Protein AF-A0A7K6H3Y5-F1 (afdb_monomer_lite)

Foldseek 3Di:
DLAAAPCLQVVHDDPVRCVVDPDDNHHNHYQPPFACDLVNLLVVVQCCQPPPQVVVVHDDDDDDLPVVSVCVNFFAQDDDLVPADFPDDDDPDPQLVVQLPDQLVVLLVVLCVQAVPVSVVDDSVPSSVSSVQVVSCNGHVDGPVVVQVVQQPEDCHHPNGHHTPDPPDDDDDDDDDLVVVLVVLLVSLVVSVVVCSVVSLLVCCVPPVVVCVVVVNDDCPTGPSVRQQNVLCVVLNVCVPVDDPVVSVVSVVSSSVSSSVVSSVSVVVSVVCCVPPVVVD

pLDDT: mean 86.34, std 10.49, range [45.03, 96.56]

Radius of gyration: 21.35 Å; chains: 1; bounding box: 54×44×50 Å

Structure (mmCIF, N/CA/C/O backbone):
data_AF-A0A7K6H3Y5-F1
#
_entry.id   AF-A0A7K6H3Y5-F1
#
loop_
_atom_site.group_PDB
_atom_site.id
_atom_site.type_symbol
_atom_site.label_atom_id
_atom_site.label_alt_id
_atom_site.label_comp_id
_atom_site.label_asym_id
_atom_site.label_entity_id
_atom_site.label_seq_id
_atom_site.pdbx_PDB_ins_code
_atom_site.Cartn_x
_atom_site.Cartn_y
_atom_site.Cartn_z
_atom_site.occupancy
_atom_site.B_iso_or_equiv
_atom_site.auth_seq_id
_atom_site.auth_comp_id
_atom_site.auth_asym_id
_atom_site.auth_atom_id
_atom_site.pdbx_PDB_model_num
ATOM 1 N N . GLN A 1 1 ? -1.795 -1.839 -7.864 1.00 89.25 1 GLN A N 1
ATOM 2 C CA . GLN A 1 1 ? -2.807 -2.382 -8.794 1.00 89.25 1 GLN A CA 1
ATOM 3 C C . GLN A 1 1 ? -4.061 -1.513 -8.920 1.00 89.25 1 GLN A C 1
ATOM 5 O O . GLN A 1 1 ? -4.702 -1.575 -9.959 1.00 89.25 1 GLN A O 1
ATOM 10 N N . VAL A 1 2 ? -4.404 -0.677 -7.927 1.00 90.69 2 VAL A N 1
ATOM 11 C CA . VAL A 1 2 ? -5.575 0.222 -8.022 1.00 90.69 2 VAL A CA 1
ATOM 12 C C . VAL A 1 2 ? -5.449 1.297 -9.112 1.00 90.69 2 VAL A C 1
ATOM 14 O O . VAL A 1 2 ? -6.459 1.692 -9.679 1.00 90.69 2 VAL A O 1
ATOM 17 N N . TYR A 1 3 ? -4.231 1.749 -9.428 1.00 89.06 3 TYR A N 1
ATOM 18 C CA . TYR A 1 3 ? -3.975 2.781 -10.439 1.00 89.06 3 TYR A CA 1
ATOM 19 C C . TYR A 1 3 ? -4.125 2.258 -11.872 1.00 89.06 3 TYR A C 1
ATOM 21 O O . TYR A 1 3 ? -3.768 1.113 -12.147 1.00 89.06 3 TYR A O 1
ATOM 29 N N . LYS A 1 4 ? -4.638 3.094 -12.781 1.00 88.44 4 LYS A N 1
ATOM 30 C CA . LYS A 1 4 ? -4.736 2.831 -14.226 1.00 88.44 4 LYS A CA 1
ATOM 31 C C . LYS A 1 4 ? -3.351 2.837 -14.881 1.00 88.44 4 LYS A C 1
ATOM 33 O O . LYS A 1 4 ? -2.501 3.641 -14.513 1.00 88.44 4 LYS A O 1
ATOM 38 N N . GLY A 1 5 ? -3.144 1.960 -15.866 1.00 85.00 5 GLY A N 1
ATOM 39 C CA . GLY A 1 5 ? -1.824 1.730 -16.469 1.00 85.00 5 GLY A CA 1
ATOM 40 C C . GLY A 1 5 ? -0.808 1.178 -15.463 1.00 85.00 5 GLY A C 1
ATOM 41 O O . GLY A 1 5 ? -1.180 0.838 -14.336 1.00 85.00 5 GLY A O 1
ATOM 42 N N . LEU A 1 6 ? 0.469 1.111 -15.851 1.00 84.44 6 LEU A N 1
ATOM 43 C CA . LEU A 1 6 ? 1.527 0.513 -15.023 1.00 84.44 6 LEU A CA 1
ATOM 44 C C . LEU A 1 6 ? 1.227 -0.960 -14.685 1.00 84.44 6 LEU A C 1
ATOM 46 O O . LEU A 1 6 ? 1.324 -1.401 -13.535 1.00 84.44 6 LEU A O 1
ATOM 50 N N . ASP A 1 7 ? 0.763 -1.701 -15.683 1.00 90.50 7 ASP A N 1
ATOM 51 C CA . ASP A 1 7 ? 0.304 -3.076 -15.572 1.00 90.50 7 ASP A CA 1
ATOM 52 C C . ASP A 1 7 ? 1.475 -4.032 -15.314 1.00 90.50 7 ASP A C 1
ATOM 54 O O . ASP A 1 7 ? 1.357 -4.888 -14.432 1.00 90.50 7 ASP A O 1
ATOM 58 N N . ILE A 1 8 ? 2.618 -3.837 -15.989 1.00 90.81 8 ILE A N 1
ATOM 59 C CA . ILE A 1 8 ? 3.805 -4.689 -15.816 1.00 90.81 8 ILE A CA 1
ATOM 60 C C . ILE A 1 8 ? 4.419 -4.414 -14.446 1.00 90.81 8 ILE A C 1
ATOM 62 O O . ILE A 1 8 ? 4.536 -5.327 -13.628 1.00 90.81 8 ILE A O 1
ATOM 66 N N . ILE A 1 9 ? 4.737 -3.154 -14.132 1.00 89.06 9 ILE A N 1
ATOM 67 C CA . ILE A 1 9 ? 5.422 -2.809 -12.882 1.00 89.06 9 ILE A CA 1
ATOM 68 C C . ILE A 1 9 ? 4.593 -3.115 -11.635 1.00 89.06 9 ILE A C 1
ATOM 70 O O . ILE A 1 9 ? 5.137 -3.511 -10.604 1.00 89.06 9 ILE A O 1
ATOM 74 N N . THR A 1 10 ? 3.263 -2.994 -11.715 1.00 88.00 10 THR A N 1
ATOM 75 C CA . THR A 1 10 ? 2.385 -3.365 -10.596 1.00 88.00 10 THR A CA 1
ATOM 76 C C . THR A 1 10 ? 1.941 -4.829 -10.622 1.00 88.00 10 THR A C 1
ATOM 78 O O . THR A 1 10 ? 1.139 -5.228 -9.767 1.00 88.00 10 THR A O 1
ATOM 81 N N . ASN A 1 11 ? 2.499 -5.623 -11.546 1.00 90.88 11 ASN A N 1
ATOM 82 C CA . ASN A 1 11 ? 2.266 -7.054 -11.720 1.00 90.88 11 ASN A CA 1
ATOM 83 C C . ASN A 1 11 ? 0.765 -7.375 -11.706 1.00 90.88 11 ASN A C 1
ATOM 85 O O . ASN A 1 11 ? 0.288 -8.157 -10.873 1.00 90.88 11 ASN A O 1
ATOM 89 N N . LYS A 1 12 ? 0.002 -6.668 -12.546 1.00 91.81 12 LYS A N 1
ATOM 90 C CA . LYS A 1 12 ? -1.440 -6.884 -12.665 1.00 91.81 12 LYS A CA 1
ATOM 91 C C . LYS A 1 12 ? -1.715 -8.192 -13.386 1.00 91.81 12 LYS A C 1
ATOM 93 O O . LYS A 1 12 ? -0.979 -8.589 -14.282 1.00 91.81 12 LYS A O 1
ATOM 98 N N . VAL A 1 13 ? -2.822 -8.817 -12.998 1.00 91.44 13 VAL A N 1
ATOM 99 C CA . VAL A 1 13 ? -3.397 -9.958 -13.713 1.00 91.44 13 VAL A CA 1
ATOM 100 C C . VAL A 1 13 ? -3.626 -9.569 -15.172 1.00 91.44 13 VAL A C 1
ATOM 102 O O . VAL A 1 13 ? -4.129 -8.474 -15.453 1.00 91.44 13 VAL A O 1
ATOM 105 N N . SER A 1 14 ? -3.263 -10.456 -16.093 1.00 89.62 14 SER A N 1
ATOM 106 C CA . SER A 1 14 ? -3.379 -10.199 -17.527 1.00 89.62 14 SER A CA 1
ATOM 107 C C . SER A 1 14 ? -4.844 -10.026 -17.959 1.00 89.62 14 SER A C 1
ATOM 109 O O . SER A 1 14 ? -5.755 -10.562 -17.321 1.00 89.62 14 SER A O 1
ATOM 111 N N . PRO A 1 15 ? -5.125 -9.339 -19.081 1.00 88.88 15 PRO A N 1
ATOM 112 C CA . PRO A 1 15 ? -6.489 -9.232 -19.598 1.00 88.88 15 PRO A CA 1
ATOM 113 C C . PRO A 1 15 ? -7.144 -10.585 -19.904 1.00 88.88 15 PRO A C 1
ATOM 115 O O . PRO A 1 15 ? -8.366 -10.680 -19.893 1.00 88.88 15 PRO A O 1
ATOM 118 N N . GLN A 1 16 ? -6.352 -11.620 -20.199 1.00 91.00 16 GLN A N 1
ATOM 119 C CA . GLN A 1 16 ? -6.847 -12.974 -20.453 1.00 91.00 16 GLN A CA 1
ATOM 120 C C . GLN A 1 16 ? -7.310 -13.637 -19.152 1.00 91.00 16 GLN A C 1
ATOM 122 O O . GLN A 1 16 ? -8.433 -14.127 -19.079 1.00 91.00 16 GLN A O 1
ATOM 127 N N . GLU A 1 17 ? -6.499 -13.571 -18.097 1.00 89.88 17 GLU A N 1
ATOM 128 C CA . GLU A 1 17 ? -6.853 -14.097 -16.774 1.00 89.88 17 GLU A CA 1
ATOM 129 C C . GLU A 1 17 ? -8.012 -13.314 -16.135 1.00 89.88 17 GLU A C 1
ATOM 131 O O . GLU A 1 17 ? -8.894 -13.910 -15.520 1.00 89.88 17 GLU A O 1
ATOM 136 N N . GLN A 1 18 ? -8.088 -11.992 -16.344 1.00 89.94 18 GLN A N 1
ATOM 137 C CA . GLN A 1 18 ? -9.219 -11.175 -15.878 1.00 89.94 18 GLN A CA 1
ATOM 138 C C . GLN A 1 18 ? -10.556 -11.558 -16.533 1.00 89.94 18 GLN A C 1
ATOM 140 O O . GLN A 1 18 ? -11.607 -11.218 -15.996 1.00 89.94 18 GLN A O 1
ATOM 145 N N . ARG A 1 19 ? -10.552 -12.262 -17.675 1.00 91.62 19 ARG A N 1
ATOM 146 C CA . ARG A 1 19 ? -11.783 -12.792 -18.289 1.00 91.62 19 ARG A CA 1
ATOM 147 C C . ARG A 1 19 ? -12.263 -14.084 -17.630 1.00 91.62 19 ARG A C 1
ATOM 149 O O . ARG A 1 19 ? -13.436 -14.410 -17.773 1.00 91.62 19 ARG A O 1
ATOM 156 N N . LEU A 1 20 ? -11.394 -14.802 -16.913 1.00 93.31 20 LEU A N 1
ATOM 157 C CA . LEU A 1 20 ? -11.750 -16.059 -16.245 1.00 93.31 20 LEU A CA 1
ATOM 158 C C . LEU A 1 20 ? -12.654 -15.825 -15.029 1.00 93.31 20 LEU A C 1
ATOM 160 O O . LEU A 1 20 ? -13.495 -16.663 -14.711 1.00 93.31 20 LEU A O 1
ATOM 164 N N . CYS A 1 21 ? -12.506 -14.685 -14.352 1.00 91.25 21 CYS A N 1
ATOM 165 C CA . CYS A 1 21 ? -13.385 -14.289 -13.259 1.00 91.25 21 CYS A CA 1
ATOM 166 C C . CYS A 1 21 ? -13.470 -12.765 -13.122 1.00 91.25 21 CYS A C 1
ATOM 168 O O . CYS A 1 21 ? -12.535 -12.030 -13.442 1.00 91.25 21 CYS A O 1
ATOM 170 N N . ARG A 1 22 ? -14.606 -12.267 -12.621 1.00 92.50 22 ARG A N 1
ATOM 171 C CA . ARG A 1 22 ? -14.816 -10.827 -12.442 1.00 92.50 22 ARG A CA 1
ATOM 172 C C . ARG A 1 22 ? -13.883 -10.289 -11.357 1.00 92.50 22 ARG A C 1
ATOM 174 O O . ARG A 1 22 ? -14.013 -10.646 -10.190 1.00 92.50 22 ARG A O 1
ATOM 181 N N . HIS A 1 23 ? -12.999 -9.377 -11.748 1.00 94.44 23 HIS A N 1
ATOM 182 C CA . HIS A 1 23 ? -12.144 -8.640 -10.826 1.00 94.44 23 HIS A CA 1
ATOM 183 C C . HIS A 1 23 ? -12.793 -7.304 -10.451 1.00 94.44 23 HIS A C 1
ATOM 185 O O . HIS A 1 23 ? -13.353 -6.601 -11.292 1.00 94.44 23 HIS A O 1
ATOM 191 N N . HIS A 1 24 ? -12.696 -6.949 -9.175 1.00 93.94 24 HIS A N 1
ATOM 192 C CA . HIS A 1 24 ? -13.092 -5.647 -8.647 1.00 93.94 24 HIS A CA 1
ATOM 193 C C . HIS A 1 24 ? -11.836 -4.899 -8.178 1.00 93.94 24 HIS A C 1
ATOM 195 O O . HIS A 1 24 ? -10.800 -5.511 -7.930 1.00 93.94 24 HIS A O 1
ATOM 201 N N . MET A 1 25 ? -11.921 -3.576 -8.024 1.00 93.56 25 MET A N 1
ATOM 202 C CA . MET A 1 25 ? -10.852 -2.758 -7.425 1.00 93.56 25 MET A CA 1
ATOM 203 C C . MET A 1 25 ? -9.475 -2.842 -8.129 1.00 93.56 25 MET A C 1
ATOM 205 O O . MET A 1 25 ? -8.435 -2.623 -7.503 1.00 93.56 25 MET A O 1
ATOM 209 N N . ILE A 1 26 ? -9.454 -3.091 -9.441 1.00 92.62 26 ILE A N 1
ATOM 210 C CA . ILE A 1 26 ? -8.250 -3.048 -10.286 1.00 92.62 26 ILE A CA 1
ATOM 211 C C . ILE A 1 26 ? -8.348 -1.889 -11.287 1.00 92.62 26 ILE A C 1
ATOM 213 O O . ILE A 1 26 ? -9.423 -1.632 -11.821 1.00 92.62 26 ILE A O 1
ATOM 217 N N . SER A 1 27 ? -7.246 -1.169 -11.526 1.00 91.44 27 SER A N 1
ATOM 218 C CA . SER A 1 27 ? -7.151 -0.123 -12.563 1.00 91.44 27 SER A CA 1
ATOM 219 C C . SER A 1 27 ? -8.286 0.921 -12.558 1.00 91.44 27 SER A C 1
ATOM 221 O O . SER A 1 27 ? -8.799 1.292 -13.612 1.00 91.44 27 SER A O 1
ATOM 223 N N . PHE A 1 28 ? -8.693 1.421 -11.391 1.00 90.19 28 PHE A N 1
ATOM 224 C CA . PHE A 1 28 ? -9.802 2.380 -11.268 1.00 90.19 28 PHE A CA 1
ATOM 225 C C . PHE A 1 28 ? -9.374 3.772 -10.779 1.00 90.19 28 PHE A C 1
ATOM 227 O O . PHE A 1 28 ? -10.120 4.731 -10.964 1.00 90.19 28 PHE A O 1
ATOM 234 N N . VAL A 1 29 ? -8.179 3.908 -10.199 1.00 88.50 29 VAL A N 1
ATOM 235 C CA . VAL A 1 29 ? -7.623 5.186 -9.728 1.00 88.50 29 VAL A CA 1
ATOM 236 C C . VAL A 1 29 ? -6.788 5.819 -10.838 1.00 88.50 29 VAL A C 1
ATOM 238 O O . VAL A 1 29 ? -5.976 5.144 -11.468 1.00 88.50 29 VAL A O 1
ATOM 241 N N . ASP A 1 30 ? -6.972 7.109 -11.099 1.00 85.31 30 ASP A N 1
ATOM 242 C CA . ASP A 1 30 ? -6.115 7.828 -12.042 1.00 85.31 30 ASP A CA 1
ATOM 243 C C . ASP A 1 30 ? -4.702 8.027 -11.445 1.00 85.31 30 ASP A C 1
ATOM 245 O O . ASP A 1 30 ? -4.604 8.392 -10.271 1.00 85.31 30 ASP A O 1
ATOM 249 N N . PRO A 1 31 ? -3.605 7.792 -12.192 1.00 80.88 31 PRO A N 1
ATOM 250 C CA . PRO A 1 31 ? -2.240 8.010 -11.706 1.00 80.88 31 PRO A CA 1
ATOM 251 C C . PRO A 1 31 ? -1.946 9.427 -11.200 1.00 80.88 31 PRO A C 1
ATOM 253 O O . PRO A 1 31 ? -1.037 9.598 -10.389 1.00 80.88 31 PRO A O 1
ATOM 256 N N . LEU A 1 32 ? -2.699 10.434 -11.654 1.00 76.94 32 LEU A N 1
ATOM 257 C CA . LEU A 1 32 ? -2.578 11.817 -11.190 1.00 76.94 32 LEU A CA 1
ATOM 258 C C . LEU A 1 32 ? -3.159 12.037 -9.789 1.00 76.94 32 LEU A C 1
ATOM 260 O O . LEU A 1 32 ? -2.822 13.028 -9.143 1.00 76.94 32 LEU A O 1
ATOM 264 N N . VAL A 1 33 ? -3.991 11.118 -9.289 1.00 78.75 33 VAL A N 1
ATOM 265 C CA . VAL A 1 33 ? -4.512 11.187 -7.921 1.00 78.75 33 VAL A CA 1
ATOM 266 C C . VAL A 1 33 ? -3.376 10.880 -6.947 1.00 78.75 33 VAL A C 1
ATOM 268 O O . VAL A 1 33 ? -2.970 9.732 -6.768 1.00 78.75 33 VAL A O 1
ATOM 271 N N . SER A 1 34 ? -2.862 11.918 -6.292 1.00 69.25 34 SER A N 1
ATOM 272 C CA . SER A 1 34 ? -1.750 11.814 -5.340 1.00 69.25 34 SER A CA 1
ATOM 273 C C . SER A 1 34 ? -2.169 11.313 -3.955 1.00 69.25 34 SER A C 1
ATOM 275 O O . SER A 1 34 ? -1.348 10.737 -3.239 1.00 69.25 34 SER A O 1
ATOM 277 N N . ASN A 1 35 ? -3.442 11.484 -3.587 1.00 73.31 35 ASN A N 1
ATOM 278 C CA . ASN A 1 35 ? -3.909 11.339 -2.204 1.00 73.31 35 ASN A CA 1
ATOM 279 C C . ASN A 1 35 ? -4.812 10.112 -2.002 1.00 73.31 35 ASN A C 1
ATOM 281 O O . ASN A 1 35 ? -5.657 10.119 -1.118 1.00 73.31 35 ASN A O 1
ATOM 285 N N . TYR A 1 36 ? -4.670 9.056 -2.809 1.00 82.62 36 TYR A N 1
ATOM 286 C CA . TYR A 1 36 ? -5.504 7.864 -2.636 1.00 82.62 36 TYR A CA 1
ATOM 287 C C . TYR A 1 36 ? -5.091 7.078 -1.383 1.00 82.62 36 TYR A C 1
ATOM 289 O O . TYR A 1 36 ? -3.980 6.544 -1.308 1.00 82.62 36 TYR A O 1
ATOM 297 N N . THR A 1 37 ? -5.980 7.010 -0.392 1.00 86.25 37 THR A N 1
ATOM 298 C CA . THR A 1 37 ? -5.692 6.441 0.927 1.00 86.25 37 THR A CA 1
ATOM 299 C C . THR A 1 37 ? -6.349 5.079 1.156 1.00 86.25 37 THR A C 1
ATOM 301 O O . THR A 1 37 ? -7.196 4.604 0.399 1.00 86.25 37 THR A O 1
ATOM 304 N N . VAL A 1 38 ? -5.976 4.446 2.272 1.00 88.31 38 VAL A N 1
ATOM 305 C CA . VAL A 1 38 ? -6.625 3.219 2.754 1.00 88.31 38 VAL A CA 1
ATOM 306 C C . VAL A 1 38 ? -8.109 3.433 3.082 1.00 88.31 38 VAL A C 1
ATOM 308 O O . VAL A 1 38 ? -8.906 2.515 2.906 1.00 88.31 38 VAL A O 1
ATOM 311 N N . VAL A 1 39 ? -8.491 4.642 3.517 1.00 88.00 39 VAL A N 1
ATOM 312 C CA . VAL A 1 39 ? -9.887 4.998 3.809 1.00 88.00 39 VAL A CA 1
ATOM 313 C C . VAL A 1 39 ? -10.682 5.013 2.506 1.00 88.00 39 VAL A C 1
ATOM 315 O O . VAL A 1 39 ? -11.705 4.344 2.418 1.00 88.00 39 VAL A O 1
ATOM 318 N N . ASP A 1 40 ? -10.151 5.651 1.458 1.00 89.31 40 ASP A N 1
ATOM 319 C CA . ASP A 1 40 ? -10.795 5.692 0.137 1.00 89.31 40 ASP A CA 1
ATOM 320 C C . ASP A 1 40 ? -10.948 4.300 -0.481 1.00 89.31 40 ASP A C 1
ATOM 322 O O . ASP A 1 40 ? -11.926 4.011 -1.177 1.00 89.31 40 ASP A O 1
ATOM 326 N N . PHE A 1 41 ? -9.968 3.425 -0.249 1.00 92.62 41 PHE A N 1
ATOM 327 C CA . PHE A 1 41 ? -10.045 2.033 -0.673 1.00 92.62 41 PHE A CA 1
ATOM 328 C C . PHE A 1 41 ? -11.136 1.272 0.072 1.00 92.62 41 PHE A C 1
ATOM 330 O O . PHE A 1 41 ? -11.969 0.636 -0.573 1.00 92.62 41 PHE A O 1
ATOM 337 N N . ARG A 1 42 ? -11.160 1.360 1.407 1.00 92.19 42 ARG A N 1
ATOM 338 C CA . ARG A 1 42 ? -12.189 0.731 2.241 1.00 92.19 42 ARG A CA 1
ATOM 339 C C . ARG A 1 42 ? -13.583 1.199 1.834 1.00 92.19 42 ARG A C 1
ATOM 341 O O . ARG A 1 42 ? -14.445 0.360 1.598 1.00 92.19 42 ARG A O 1
ATOM 348 N N . ASP A 1 43 ? -13.785 2.505 1.709 1.00 90.62 43 ASP A N 1
ATOM 349 C CA . ASP A 1 43 ? -15.099 3.102 1.448 1.00 90.62 43 ASP A CA 1
ATOM 350 C C . ASP A 1 43 ? -15.628 2.756 0.053 1.00 90.62 43 ASP A C 1
ATOM 352 O O . ASP A 1 43 ? -16.836 2.687 -0.151 1.00 90.62 43 ASP A O 1
ATOM 356 N N . LYS A 1 44 ? -14.737 2.468 -0.906 1.00 93.31 44 LYS A N 1
ATOM 357 C CA . LYS A 1 44 ? -15.122 1.932 -2.219 1.00 93.31 44 LYS A CA 1
ATOM 358 C C . LYS A 1 44 ? -15.319 0.416 -2.220 1.00 93.31 44 LYS A C 1
ATOM 360 O O . LYS A 1 44 ? -16.207 -0.072 -2.909 1.00 93.31 44 LYS A O 1
ATOM 365 N N . ALA A 1 45 ? -14.503 -0.337 -1.486 1.00 95.12 45 ALA A N 1
ATOM 366 C CA . ALA A 1 45 ? -14.541 -1.798 -1.496 1.00 95.12 45 ALA A CA 1
ATOM 367 C C . ALA A 1 45 ? -15.677 -2.381 -0.641 1.00 95.12 45 ALA A C 1
ATOM 369 O O . ALA A 1 45 ? -16.268 -3.383 -1.034 1.00 95.12 45 ALA A O 1
ATOM 370 N N . VAL A 1 46 ? -16.005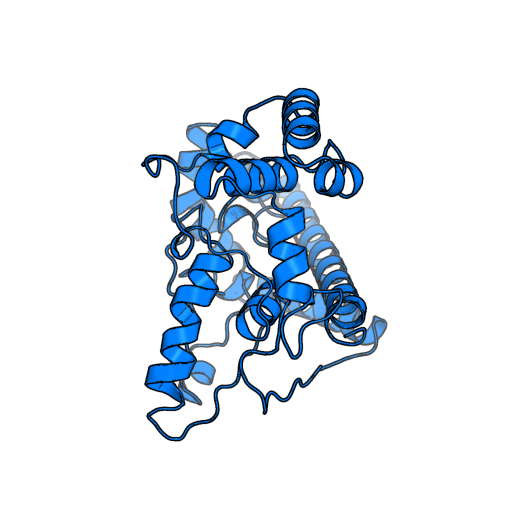 -1.770 0.503 1.00 93.75 46 VAL A N 1
ATOM 371 C CA . VAL A 1 46 ? -17.060 -2.265 1.404 1.00 93.75 46 VAL A CA 1
ATOM 372 C C . VAL A 1 46 ? -18.423 -2.325 0.702 1.00 93.75 46 VAL A C 1
ATOM 374 O O . VAL A 1 46 ? -19.028 -3.392 0.738 1.00 93.75 46 VAL A O 1
ATOM 377 N N . PRO A 1 47 ? -18.894 -1.288 -0.020 1.00 94.62 47 PRO A N 1
ATOM 378 C CA . PRO A 1 47 ? -20.146 -1.382 -0.768 1.00 94.62 47 PRO A CA 1
ATOM 379 C C . PRO A 1 47 ? -20.136 -2.466 -1.851 1.00 94.62 47 PRO A C 1
ATOM 381 O O . PRO A 1 47 ? -21.145 -3.130 -2.059 1.00 94.62 47 PRO A O 1
ATOM 384 N N . VAL A 1 48 ? -18.997 -2.685 -2.518 1.00 95.75 48 VAL A N 1
ATOM 385 C CA . VAL A 1 48 ? -18.854 -3.755 -3.519 1.00 95.75 48 VAL A CA 1
ATOM 386 C C . VAL A 1 48 ? -19.014 -5.130 -2.870 1.00 95.75 48 VAL A C 1
ATOM 388 O O . VAL A 1 48 ? -19.691 -5.998 -3.414 1.00 95.75 48 VAL A O 1
ATOM 391 N N . ILE A 1 49 ? -18.419 -5.333 -1.697 1.00 94.75 49 ILE A N 1
ATOM 392 C CA . ILE A 1 49 ? -18.553 -6.582 -0.945 1.00 94.75 49 ILE A CA 1
ATOM 393 C C . ILE A 1 49 ? -20.005 -6.759 -0.473 1.00 94.75 49 ILE A C 1
ATOM 395 O O . ILE A 1 49 ? -20.637 -7.760 -0.809 1.00 94.75 49 ILE A O 1
ATOM 399 N N . SER A 1 50 ? -20.537 -5.768 0.249 1.00 91.44 50 SER A N 1
ATOM 400 C CA . SER A 1 50 ? -21.819 -5.858 0.954 1.00 91.44 50 SER A CA 1
ATOM 401 C C . SER A 1 50 ? -23.046 -5.806 0.046 1.00 91.44 50 SER A C 1
ATOM 403 O O . SER A 1 50 ? -23.990 -6.556 0.269 1.00 91.44 50 SER A O 1
ATOM 405 N N . PHE A 1 51 ? -23.048 -4.942 -0.972 1.00 92.75 51 PHE A N 1
ATOM 406 C CA . PHE A 1 51 ? -24.247 -4.639 -1.765 1.00 92.75 51 PHE A CA 1
ATOM 407 C C . PHE A 1 51 ? -24.189 -5.131 -3.217 1.00 92.75 51 PHE A C 1
ATOM 409 O O . PHE A 1 51 ? -25.215 -5.122 -3.887 1.00 92.75 51 PHE A O 1
ATOM 416 N N . ASP A 1 52 ? -23.027 -5.565 -3.718 1.00 94.88 52 ASP A N 1
ATOM 417 C CA . ASP A 1 52 ? -22.902 -6.152 -5.064 1.00 94.88 52 ASP A CA 1
ATOM 418 C C . ASP A 1 52 ? -22.597 -7.655 -4.994 1.00 94.88 52 ASP A C 1
ATOM 420 O O . ASP A 1 52 ? -23.351 -8.467 -5.527 1.00 94.88 52 ASP A O 1
ATOM 424 N N . ILE A 1 53 ? -21.504 -8.063 -4.342 1.00 95.69 53 ILE A N 1
ATOM 425 C CA . ILE A 1 53 ? -21.071 -9.469 -4.365 1.00 95.69 53 ILE A CA 1
ATOM 426 C C . ILE A 1 53 ? -21.997 -10.354 -3.522 1.00 95.69 53 ILE A C 1
ATOM 428 O O . ILE A 1 53 ? -22.502 -11.350 -4.045 1.00 95.69 53 ILE A O 1
ATOM 432 N N . PHE A 1 54 ? -22.257 -9.992 -2.260 1.00 94.44 54 PHE A N 1
ATOM 433 C CA . PHE A 1 54 ? -23.169 -10.772 -1.417 1.00 94.44 54 PHE A CA 1
ATOM 434 C C . PHE A 1 54 ? -24.608 -10.753 -1.938 1.00 94.44 54 PHE A C 1
ATOM 436 O O . PHE A 1 54 ? -25.259 -11.789 -1.923 1.00 94.44 54 PHE A O 1
ATOM 443 N N . ALA A 1 55 ? -25.076 -9.631 -2.495 1.00 95.12 55 ALA A N 1
ATOM 444 C CA . ALA A 1 55 ? -26.410 -9.533 -3.098 1.00 95.12 55 ALA A CA 1
ATOM 445 C C . ALA A 1 55 ? -26.609 -10.451 -4.323 1.00 95.12 55 ALA A C 1
ATOM 447 O O . ALA A 1 55 ? -27.738 -10.681 -4.745 1.00 95.12 55 ALA A O 1
ATOM 448 N N . ARG A 1 56 ? -25.520 -10.972 -4.907 1.00 95.56 56 ARG A N 1
ATOM 449 C CA . ARG A 1 56 ? -25.532 -11.950 -6.008 1.00 95.56 56 ARG A CA 1
ATOM 450 C C . ARG A 1 56 ? -25.290 -13.393 -5.542 1.00 95.56 56 ARG A C 1
ATOM 452 O O . ARG A 1 56 ? -24.946 -14.234 -6.377 1.00 95.56 56 ARG A O 1
ATOM 459 N N . ASP A 1 57 ? -25.376 -13.660 -4.238 1.00 95.38 57 ASP A N 1
ATOM 460 C CA . ASP A 1 57 ? -25.066 -14.955 -3.614 1.00 95.38 57 ASP A CA 1
ATOM 461 C C . ASP A 1 57 ? -23.679 -15.490 -4.011 1.00 95.38 57 ASP A C 1
ATOM 463 O O . ASP A 1 57 ? -23.472 -16.677 -4.285 1.00 95.38 57 ASP A O 1
ATOM 467 N N . LYS A 1 58 ? -22.695 -14.586 -4.107 1.00 95.69 58 LYS A N 1
ATOM 468 C CA . LYS A 1 58 ? -21.295 -14.923 -4.387 1.00 95.69 58 LYS A CA 1
ATOM 469 C C . LYS A 1 58 ? -20.429 -14.702 -3.155 1.00 95.69 58 LYS A C 1
ATOM 471 O O . LYS A 1 58 ? -20.716 -13.861 -2.310 1.00 95.69 58 LYS A O 1
ATOM 476 N N . ILE A 1 59 ? -19.321 -15.439 -3.095 1.00 94.38 59 ILE A N 1
ATOM 477 C CA . ILE A 1 59 ? -18.317 -15.307 -2.038 1.00 94.38 59 ILE A CA 1
ATOM 478 C C . ILE A 1 59 ? -17.268 -14.276 -2.485 1.00 94.38 59 ILE A C 1
ATOM 480 O O . ILE A 1 59 ? -16.605 -14.495 -3.505 1.00 94.38 59 ILE A O 1
ATOM 484 N N . PRO A 1 60 ? -17.086 -13.158 -1.759 1.00 95.19 60 PRO A N 1
ATOM 485 C CA . PRO A 1 60 ? -16.013 -12.212 -2.031 1.00 95.19 60 PRO A CA 1
ATOM 486 C C . PRO A 1 60 ? -14.653 -12.830 -1.697 1.00 95.19 60 PRO A C 1
ATOM 488 O O . PRO A 1 60 ? -14.428 -13.285 -0.578 1.00 95.19 60 PRO A O 1
ATOM 491 N N . ILE A 1 61 ? -13.722 -12.792 -2.651 1.00 95.62 61 ILE A N 1
ATOM 492 C CA . ILE A 1 61 ? -12.330 -13.205 -2.440 1.00 95.62 61 ILE A CA 1
ATOM 493 C C . ILE A 1 61 ? -11.447 -11.965 -2.555 1.00 95.62 61 ILE A C 1
ATOM 495 O O . ILE A 1 61 ? -11.267 -11.408 -3.639 1.00 95.62 61 ILE A O 1
ATOM 499 N N . VAL A 1 62 ? -10.899 -11.518 -1.426 1.00 95.12 62 VAL A N 1
ATOM 500 C CA . VAL A 1 62 ? -9.970 -10.383 -1.382 1.00 95.12 62 VAL A CA 1
ATOM 501 C C . VAL A 1 62 ? -8.544 -10.907 -1.507 1.00 95.12 62 VAL A C 1
ATOM 503 O O . VAL A 1 62 ? -8.047 -11.590 -0.616 1.00 95.12 62 VAL A O 1
ATOM 506 N N . VAL A 1 63 ? -7.872 -10.556 -2.605 1.00 94.69 63 VAL A N 1
ATOM 507 C CA . VAL A 1 63 ? -6.485 -10.955 -2.881 1.00 94.69 63 VAL A CA 1
ATOM 508 C C . VAL A 1 63 ? -5.607 -9.713 -2.971 1.00 94.69 63 VAL A C 1
ATOM 510 O O . VAL A 1 63 ? -5.940 -8.752 -3.662 1.00 94.69 63 VAL A O 1
ATOM 513 N N . GLY A 1 64 ? -4.463 -9.714 -2.289 1.00 91.69 64 GLY A N 1
ATOM 514 C CA . GLY A 1 64 ? -3.519 -8.610 -2.396 1.00 91.69 64 GLY A CA 1
ATOM 515 C C . GLY A 1 64 ? -2.300 -8.744 -1.496 1.00 91.69 64 GLY A C 1
ATOM 516 O O . GLY A 1 64 ? -2.274 -9.527 -0.555 1.00 91.69 64 GLY A O 1
ATOM 517 N N . GLY A 1 65 ? -1.279 -7.942 -1.797 1.00 89.19 65 GLY A N 1
ATOM 518 C CA . GLY A 1 65 ? -0.050 -7.872 -1.007 1.00 89.19 65 GLY A CA 1
ATOM 519 C C . GLY A 1 65 ? -0.033 -6.756 0.044 1.00 89.19 65 GLY A C 1
ATOM 520 O O . GLY A 1 65 ? 0.789 -6.770 0.962 1.00 89.19 65 GLY A O 1
ATOM 521 N N . THR A 1 66 ? -0.922 -5.772 -0.068 1.00 92.06 66 THR A N 1
ATOM 522 C CA . THR A 1 66 ? -0.974 -4.643 0.865 1.00 92.06 66 THR A CA 1
ATOM 523 C C . THR A 1 66 ? -1.791 -5.034 2.092 1.00 92.06 66 THR A C 1
ATOM 525 O O . THR A 1 66 ? -2.951 -4.652 2.227 1.00 92.06 66 THR A O 1
ATOM 528 N N . ASN A 1 67 ? -1.181 -5.799 3.001 1.00 93.88 67 ASN A N 1
ATOM 529 C CA . ASN A 1 67 ? -1.872 -6.374 4.163 1.00 93.88 67 ASN A CA 1
ATOM 530 C C . ASN A 1 67 ? -2.554 -5.329 5.057 1.00 93.88 67 ASN A C 1
ATOM 532 O O . ASN A 1 67 ? -3.576 -5.633 5.655 1.00 93.88 67 ASN A O 1
ATOM 536 N N . TYR A 1 68 ? -2.046 -4.094 5.110 1.00 92.50 68 TYR A N 1
ATOM 537 C CA . TYR A 1 68 ? -2.711 -2.995 5.817 1.00 92.50 68 TYR A CA 1
ATOM 538 C C . TYR A 1 68 ? -4.098 -2.661 5.237 1.00 92.50 68 TYR A C 1
ATOM 540 O O . TYR A 1 68 ? -5.037 -2.395 5.981 1.00 92.50 68 TYR A O 1
ATOM 548 N N . TYR A 1 69 ? -4.254 -2.725 3.911 1.00 93.94 69 TYR A N 1
ATOM 549 C CA . TYR A 1 69 ? -5.540 -2.482 3.254 1.00 93.94 69 TYR A CA 1
ATOM 550 C C . TYR A 1 69 ? -6.496 -3.647 3.515 1.00 93.94 69 TYR A C 1
ATOM 552 O O . TYR A 1 69 ? -7.651 -3.416 3.862 1.00 93.94 69 TYR A O 1
ATOM 560 N N . ILE A 1 70 ? -6.004 -4.887 3.433 1.00 93.75 70 ILE A N 1
ATOM 561 C CA . ILE A 1 70 ? -6.786 -6.085 3.779 1.00 93.75 70 ILE A CA 1
ATOM 562 C C . ILE A 1 70 ? -7.252 -6.009 5.236 1.00 93.75 70 ILE A C 1
ATOM 564 O O . ILE A 1 70 ? -8.429 -6.206 5.519 1.00 93.75 70 ILE A O 1
ATOM 568 N N . GLU A 1 71 ? -6.362 -5.633 6.155 1.00 93.19 71 GLU A N 1
ATOM 569 C CA . GLU A 1 71 ? -6.704 -5.462 7.564 1.00 93.19 71 GLU A CA 1
ATOM 570 C C . GLU A 1 71 ? -7.824 -4.436 7.764 1.00 93.19 71 GLU A C 1
ATOM 572 O O . GLU A 1 71 ? -8.760 -4.689 8.514 1.00 93.19 71 GLU A O 1
ATOM 577 N N . SER A 1 72 ? -7.771 -3.308 7.049 1.00 92.56 72 SER A N 1
ATOM 578 C CA . SER A 1 72 ? -8.808 -2.271 7.121 1.00 92.56 72 SER A CA 1
ATOM 579 C C . SER A 1 72 ? -1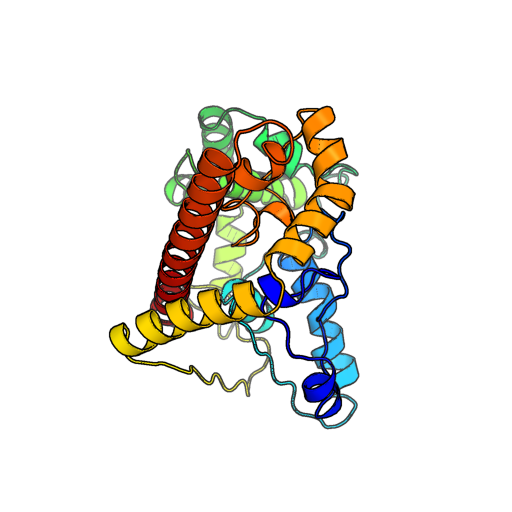0.176 -2.700 6.578 1.00 92.56 72 SER A C 1
ATOM 581 O O . SER A 1 72 ? -11.206 -2.136 6.970 1.00 92.56 72 SER A O 1
ATOM 583 N N . LEU A 1 73 ? -10.198 -3.688 5.677 1.00 93.56 73 LEU A N 1
ATOM 584 C CA . LEU A 1 73 ? -11.429 -4.284 5.164 1.00 93.56 73 LEU A CA 1
ATOM 585 C C . LEU A 1 73 ? -12.012 -5.302 6.132 1.00 93.56 73 LEU A C 1
ATOM 587 O O . LEU A 1 73 ? -13.229 -5.370 6.247 1.00 93.56 73 LEU A O 1
ATOM 591 N N . LEU A 1 74 ? -11.160 -6.079 6.799 1.00 92.06 74 LEU A N 1
ATOM 592 C CA . LEU A 1 74 ? -11.588 -7.173 7.662 1.00 92.06 74 LEU A CA 1
ATOM 593 C C . LEU A 1 74 ? -11.913 -6.705 9.081 1.00 92.06 74 LEU A C 1
ATOM 595 O O . LEU A 1 74 ? -12.905 -7.156 9.634 1.00 92.06 74 LEU A O 1
ATOM 599 N N . TRP A 1 75 ? -11.144 -5.779 9.653 1.00 92.00 75 TRP A N 1
ATOM 600 C CA . TRP A 1 75 ? -11.317 -5.314 11.034 1.00 92.00 75 TRP A CA 1
ATOM 601 C C . TRP A 1 75 ? -11.627 -3.821 11.123 1.00 92.00 75 TRP A C 1
ATOM 603 O O . TRP A 1 75 ? -11.310 -3.020 10.231 1.00 92.00 75 TRP A O 1
ATOM 613 N N . LYS A 1 76 ? -1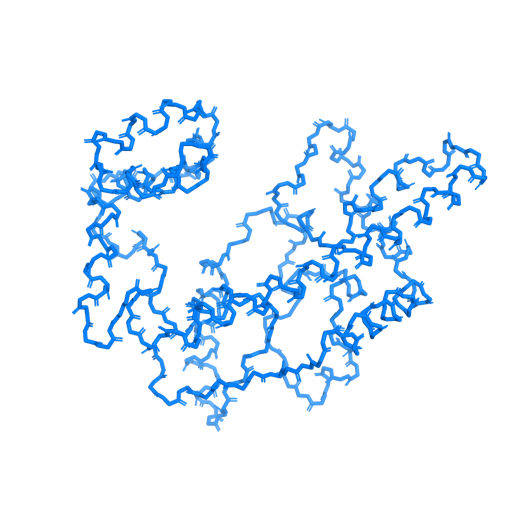2.223 -3.418 12.245 1.00 89.44 76 LYS A N 1
ATOM 614 C CA . LYS A 1 76 ? -12.386 -2.009 12.620 1.00 89.44 76 LYS A CA 1
ATOM 615 C C . LYS A 1 76 ? -11.069 -1.449 13.178 1.00 89.44 76 LYS A C 1
ATOM 617 O O . LYS A 1 76 ? -10.868 -1.355 14.378 1.00 89.44 76 LYS A O 1
ATOM 622 N N . VAL A 1 77 ? -10.143 -1.111 12.279 1.00 87.75 77 VAL A N 1
ATOM 623 C CA . VAL A 1 77 ? -8.805 -0.571 12.628 1.00 87.75 77 VAL A CA 1
ATOM 624 C C . VAL A 1 77 ? -8.577 0.870 12.171 1.00 87.75 77 VAL A C 1
ATOM 626 O O . VAL A 1 77 ? -7.535 1.455 12.456 1.00 87.75 77 VAL A O 1
ATOM 629 N N . LEU A 1 78 ? -9.505 1.426 11.391 1.00 84.81 78 LEU A N 1
ATOM 630 C CA . LEU A 1 78 ? -9.417 2.796 10.894 1.00 84.81 78 LEU A CA 1
ATOM 631 C C . LEU A 1 78 ? -10.374 3.688 11.669 1.00 84.81 78 LEU A C 1
ATOM 633 O O . LEU A 1 78 ? -11.536 3.334 11.854 1.00 84.81 78 LEU A O 1
ATOM 637 N N . ILE A 1 79 ? -9.907 4.884 12.008 1.00 81.00 79 ILE A N 1
ATOM 638 C CA . ILE A 1 79 ? -10.749 5.939 12.565 1.00 81.00 79 ILE A CA 1
ATOM 639 C C . ILE A 1 79 ? -11.307 6.772 11.421 1.00 81.00 79 ILE A C 1
ATOM 641 O O . ILE A 1 79 ? -10.550 7.416 10.684 1.00 81.00 79 ILE A O 1
ATOM 645 N N . ASN A 1 80 ? -12.632 6.743 11.285 1.00 72.38 80 ASN A N 1
ATOM 646 C CA . ASN A 1 80 ? -13.365 7.601 10.370 1.00 72.38 80 ASN A CA 1
ATOM 647 C C . ASN A 1 80 ? -13.936 8.793 11.138 1.00 72.38 80 ASN A C 1
ATOM 649 O O . ASN A 1 80 ? -14.940 8.673 11.829 1.00 72.38 80 ASN A O 1
ATOM 653 N N . THR A 1 81 ? -13.308 9.953 10.997 1.00 69.06 81 THR A N 1
ATOM 654 C CA . THR A 1 81 ? -13.758 11.193 11.641 1.00 69.06 81 THR A CA 1
ATOM 655 C C . THR A 1 81 ? -15.029 11.761 11.000 1.00 69.06 81 THR A C 1
ATOM 657 O O . THR A 1 81 ? -15.708 12.580 11.609 1.00 69.06 81 THR A O 1
ATOM 660 N N . LYS A 1 82 ? -15.422 11.293 9.802 1.00 66.50 82 LYS A N 1
ATOM 661 C CA . LYS A 1 82 ? -16.636 11.760 9.104 1.00 66.50 82 LYS A CA 1
ATOM 662 C C . LYS A 1 82 ? -17.944 11.322 9.768 1.00 66.50 82 LYS A C 1
ATOM 664 O O . LYS A 1 82 ? -18.955 11.994 9.568 1.00 66.50 82 LYS A O 1
ATOM 669 N N . GLU A 1 83 ? -17.924 10.214 10.505 1.00 61.22 83 GLU A N 1
ATOM 670 C CA . GLU A 1 83 ? -19.091 9.625 11.185 1.00 61.22 83 GLU A CA 1
ATOM 671 C C . GLU A 1 83 ? -19.213 10.075 12.651 1.00 61.22 83 GLU A C 1
ATOM 673 O O . GLU A 1 83 ? -20.223 9.805 13.292 1.00 61.22 83 GLU A O 1
ATOM 678 N N . MET A 1 84 ? -18.205 10.777 13.177 1.00 63.81 84 MET A N 1
ATOM 679 C CA . MET A 1 84 ? -18.169 11.248 14.561 1.00 63.81 84 MET A CA 1
ATOM 680 C C . MET A 1 84 ? -18.828 12.633 14.685 1.00 63.81 84 MET A C 1
ATOM 682 O O . MET A 1 84 ? -18.755 13.431 13.739 1.00 63.81 84 MET A O 1
ATOM 686 N N . PRO A 1 85 ? -19.450 12.952 15.838 1.00 57.56 85 PRO A N 1
ATOM 687 C CA . PRO A 1 85 ? -19.916 14.305 16.119 1.00 57.56 85 PRO A CA 1
ATOM 688 C C . PRO A 1 85 ? -18.725 15.266 16.034 1.00 57.56 85 PRO A C 1
ATOM 690 O O . PRO A 1 85 ? -17.691 15.043 16.657 1.00 57.56 85 PRO A O 1
ATOM 693 N N . SER A 1 86 ? -18.849 16.301 15.203 1.00 56.84 86 SER A N 1
ATOM 694 C CA . SER A 1 86 ? -17.773 17.262 14.963 1.00 56.84 86 SER A CA 1
ATOM 695 C C . SER A 1 86 ? -18.050 18.543 15.736 1.00 56.84 86 SER A C 1
ATOM 697 O O . SER A 1 86 ? -19.136 19.111 15.625 1.00 56.84 86 SER A O 1
ATOM 699 N N . SER A 1 87 ? -17.070 18.988 16.519 1.00 54.38 87 SER A N 1
ATOM 700 C CA . SER A 1 87 ? -17.120 20.243 17.276 1.00 54.38 87 SER A CA 1
ATOM 701 C C . SER A 1 87 ? -16.631 21.453 16.468 1.00 54.38 87 SER A C 1
ATOM 703 O O . SER A 1 87 ? -16.836 22.588 16.893 1.00 54.38 87 SER A O 1
ATOM 705 N N . ALA A 1 88 ? -16.019 21.232 15.297 1.00 57.59 88 ALA A N 1
ATOM 706 C CA . ALA A 1 88 ? -15.393 22.264 14.476 1.00 57.59 88 ALA A CA 1
ATOM 707 C C . ALA A 1 88 ? -15.921 22.259 13.024 1.00 57.59 88 ALA A C 1
ATOM 709 O O . ALA A 1 88 ? -16.309 21.210 12.503 1.00 57.59 88 ALA A O 1
ATOM 710 N N . PRO A 1 89 ? -15.920 23.410 12.321 1.00 51.06 89 PRO A N 1
ATOM 711 C CA . PRO A 1 89 ? -16.205 23.446 10.890 1.00 51.06 89 PRO A CA 1
ATOM 712 C C . PRO A 1 89 ? -15.189 22.568 10.155 1.00 51.06 89 PRO A C 1
ATOM 714 O O . PRO A 1 89 ? -13.986 22.792 10.275 1.00 51.06 89 PRO A O 1
ATOM 717 N N . ARG A 1 90 ? -15.661 21.572 9.394 1.00 55.50 90 ARG A N 1
ATOM 718 C CA . ARG A 1 90 ? -14.784 20.695 8.604 1.00 55.50 90 ARG A CA 1
ATOM 719 C C . ARG A 1 90 ? -13.996 21.556 7.608 1.00 55.50 90 ARG A C 1
ATOM 721 O O . ARG A 1 90 ? -14.629 22.160 6.738 1.00 55.50 90 ARG A O 1
ATOM 728 N N . PRO A 1 91 ? -12.659 21.650 7.711 1.00 50.06 91 PRO A N 1
ATOM 729 C CA . PRO A 1 91 ? -11.892 22.441 6.764 1.00 50.06 91 PRO A CA 1
ATOM 730 C C . PRO A 1 91 ? -12.015 21.839 5.358 1.00 50.06 91 PRO A C 1
ATOM 732 O O . PRO A 1 91 ? -12.054 20.621 5.182 1.00 50.06 91 PRO A O 1
ATOM 735 N N . ALA A 1 92 ? -12.102 22.706 4.347 1.00 45.03 92 ALA A N 1
ATOM 736 C CA . ALA A 1 92 ? -12.112 22.307 2.939 1.00 45.03 92 ALA A CA 1
ATOM 737 C C . ALA A 1 92 ? -10.723 21.839 2.452 1.00 45.03 92 ALA A C 1
ATOM 739 O O . ALA A 1 92 ? -10.628 21.152 1.435 1.00 45.03 92 ALA A O 1
ATOM 740 N N . SER A 1 93 ? -9.655 22.208 3.171 1.00 54.53 93 SER A N 1
ATOM 741 C CA . SER A 1 93 ? -8.281 21.757 2.948 1.00 54.53 93 SER A CA 1
ATOM 742 C C . SER A 1 93 ? -7.966 20.508 3.773 1.00 54.53 93 SER A C 1
ATOM 744 O O . SER A 1 93 ? -8.490 20.301 4.868 1.00 54.53 93 SER A O 1
ATOM 746 N N . ASP A 1 94 ? -7.085 19.659 3.240 1.00 66.69 94 ASP A N 1
ATOM 747 C CA . ASP A 1 94 ? -6.585 18.467 3.926 1.00 66.69 94 ASP A CA 1
ATOM 748 C C . ASP A 1 94 ? -5.657 18.917 5.066 1.00 66.69 94 ASP A C 1
ATOM 750 O O . ASP A 1 94 ? -4.442 19.014 4.899 1.00 66.69 94 ASP A O 1
ATOM 754 N N . ARG A 1 95 ? -6.244 19.272 6.218 1.00 75.25 95 ARG A N 1
ATOM 755 C CA . ARG A 1 95 ? -5.578 19.837 7.409 1.00 75.25 95 ARG A CA 1
ATOM 756 C C . ARG A 1 95 ? -4.318 19.075 7.818 1.00 75.25 95 ARG A C 1
ATOM 758 O O . ARG A 1 95 ? -3.350 19.648 8.311 1.00 75.25 95 ARG A O 1
ATOM 765 N N . LYS A 1 96 ? -4.299 17.773 7.546 1.00 74.75 96 LYS A N 1
ATOM 766 C CA . LYS A 1 96 ? -3.132 16.912 7.703 1.00 74.75 96 LYS A CA 1
ATOM 767 C C . LYS A 1 96 ? -1.897 17.422 6.952 1.00 74.75 96 LYS A C 1
ATOM 769 O O . LYS A 1 96 ? -0.805 17.389 7.507 1.00 74.75 96 LYS A O 1
ATOM 774 N N . VAL A 1 97 ? -2.056 17.884 5.714 1.00 75.94 97 VAL A N 1
ATOM 775 C CA . VAL A 1 97 ? -0.962 18.395 4.874 1.00 75.94 97 VAL A CA 1
ATOM 776 C C . VAL A 1 97 ? -0.365 19.660 5.483 1.00 75.94 97 VAL A C 1
ATOM 778 O O . VAL A 1 97 ? 0.853 19.804 5.515 1.00 75.94 97 VAL A O 1
ATOM 781 N N . GLU A 1 98 ? -1.203 20.545 6.024 1.00 80.50 98 GLU A N 1
ATOM 782 C CA . GLU A 1 98 ? -0.750 21.750 6.731 1.00 80.50 98 GLU A CA 1
ATOM 783 C C . GLU A 1 98 ? 0.035 21.386 7.997 1.00 80.50 98 GLU A C 1
ATOM 785 O O . GLU A 1 98 ? 1.099 21.943 8.258 1.00 80.50 98 GLU A O 1
ATOM 790 N N . LEU A 1 99 ? -0.446 20.400 8.762 1.00 81.31 99 LEU A N 1
ATOM 791 C CA . LEU A 1 99 ? 0.252 19.911 9.950 1.00 81.31 99 LEU A CA 1
ATOM 792 C C . LEU A 1 99 ? 1.598 19.270 9.595 1.00 81.31 99 LEU A C 1
ATOM 794 O O . LEU A 1 99 ? 2.580 19.500 10.290 1.00 81.31 99 LEU A O 1
ATOM 798 N N . GLU A 1 100 ? 1.688 18.511 8.503 1.00 80.38 100 GLU A N 1
ATOM 799 C CA . GLU A 1 100 ? 2.945 17.886 8.070 1.00 80.38 100 GLU A CA 1
ATOM 800 C C . GLU A 1 100 ? 4.039 18.903 7.680 1.00 80.38 100 GLU A C 1
ATOM 802 O O . GLU A 1 100 ? 5.222 18.551 7.712 1.00 80.38 100 GLU A O 1
ATOM 807 N N . GLN A 1 101 ? 3.675 20.158 7.379 1.00 82.56 101 GLN A N 1
ATOM 808 C CA . GLN A 1 101 ? 4.629 21.249 7.122 1.00 82.56 101 GLN A CA 1
ATOM 809 C C . GLN A 1 101 ? 5.270 21.808 8.398 1.00 82.56 101 GLN A C 1
ATOM 811 O O . GLN A 1 101 ? 6.311 22.461 8.326 1.00 82.56 101 GLN A O 1
ATOM 816 N N . LEU A 1 102 ? 4.682 21.549 9.567 1.00 83.00 102 LEU A N 1
ATOM 817 C CA . LEU A 1 102 ? 5.234 21.998 10.838 1.00 83.00 102 LEU A CA 1
ATOM 818 C C . LEU A 1 102 ? 6.482 21.190 11.233 1.00 83.00 102 LEU A C 1
ATOM 820 O O . LEU A 1 102 ? 6.770 20.083 10.747 1.00 83.00 102 LEU A O 1
ATOM 824 N N . ASP A 1 103 ? 7.254 21.761 12.155 1.00 88.38 103 ASP A N 1
ATOM 825 C CA . ASP A 1 103 ? 8.387 21.053 12.730 1.00 88.38 103 ASP A CA 1
ATOM 826 C C . ASP A 1 103 ? 7.933 19.838 13.563 1.00 88.38 103 ASP A C 1
ATOM 828 O O . ASP A 1 103 ? 6.890 19.857 14.219 1.00 88.38 103 ASP A O 1
ATOM 832 N N . SER A 1 104 ? 8.728 18.761 13.544 1.00 86.81 104 SER A N 1
ATOM 833 C CA . SER A 1 104 ? 8.413 17.528 14.283 1.00 86.81 104 SER A CA 1
ATOM 834 C C . SER A 1 104 ? 8.318 17.747 15.787 1.00 86.81 104 SER A C 1
ATOM 836 O O . SER A 1 104 ? 7.452 17.144 16.421 1.00 86.81 104 SER A O 1
ATOM 838 N N . ALA A 1 105 ? 9.194 18.578 16.362 1.00 89.00 105 ALA A N 1
ATOM 839 C CA . ALA A 1 105 ? 9.187 18.814 17.799 1.00 89.00 105 ALA A CA 1
ATOM 840 C C . ALA A 1 105 ? 7.934 19.595 18.201 1.00 89.00 105 ALA A C 1
ATOM 842 O O . ALA A 1 105 ? 7.290 19.259 19.191 1.00 89.00 105 ALA A O 1
ATOM 843 N N . GLU A 1 106 ? 7.536 20.573 17.387 1.00 90.19 106 GLU A N 1
ATOM 844 C CA . GLU A 1 106 ? 6.313 21.341 17.613 1.00 90.19 106 GLU A CA 1
ATOM 845 C C . GLU A 1 106 ? 5.054 20.473 17.488 1.00 90.19 106 GLU A C 1
ATOM 847 O O . GLU A 1 106 ? 4.170 20.545 18.342 1.00 90.19 106 GLU A O 1
ATOM 852 N N . LEU A 1 107 ? 4.980 19.600 16.477 1.00 90.44 107 LEU A N 1
ATOM 853 C CA . LEU A 1 107 ? 3.875 18.647 16.337 1.00 90.44 107 LEU A CA 1
ATOM 854 C C . LEU A 1 107 ? 3.770 17.716 17.547 1.00 90.44 107 LEU A C 1
ATOM 856 O O . LEU A 1 107 ? 2.684 17.511 18.085 1.00 90.44 107 LEU A O 1
ATOM 860 N N . HIS A 1 108 ? 4.894 17.157 17.994 1.00 92.06 108 HIS A N 1
ATOM 861 C CA . HIS A 1 108 ? 4.908 16.245 19.136 1.00 92.06 108 HIS A CA 1
ATOM 862 C C . HIS A 1 108 ? 4.577 16.962 20.450 1.00 92.06 108 HIS A C 1
ATOM 864 O O . HIS A 1 108 ? 3.812 16.435 21.259 1.00 92.06 108 HIS A O 1
ATOM 870 N N . ARG A 1 109 ? 5.046 18.204 20.625 1.00 93.19 109 ARG A N 1
ATOM 871 C CA . ARG A 1 109 ? 4.675 19.063 21.757 1.00 93.19 109 ARG A CA 1
ATOM 872 C C . ARG A 1 109 ? 3.169 19.308 21.797 1.00 93.19 109 ARG A C 1
ATOM 874 O O . ARG A 1 109 ? 2.563 19.128 22.849 1.00 93.19 109 ARG A O 1
ATOM 881 N N . ARG A 1 110 ? 2.554 19.669 20.664 1.00 92.94 110 ARG A N 1
ATOM 882 C CA . ARG A 1 110 ? 1.093 19.838 20.570 1.00 92.94 110 ARG A CA 1
ATOM 883 C C . ARG A 1 110 ? 0.359 18.542 20.883 1.00 92.94 110 ARG A C 1
ATOM 885 O O . ARG A 1 110 ? -0.594 18.568 21.651 1.00 92.94 110 ARG A O 1
ATOM 892 N N . LEU A 1 111 ? 0.824 17.412 20.341 1.00 93.19 111 LEU A N 1
ATOM 893 C CA . LEU A 1 111 ? 0.209 16.114 20.618 1.00 93.19 111 LEU A CA 1
ATOM 894 C C . LEU A 1 111 ? 0.282 15.779 22.110 1.00 93.19 111 LEU A C 1
ATOM 896 O O . LEU A 1 111 ? -0.703 15.329 22.673 1.00 93.19 111 LEU A O 1
ATOM 900 N N . SER A 1 112 ? 1.403 16.073 22.766 1.00 94.00 112 SER A N 1
ATOM 901 C CA . SER A 1 112 ? 1.592 15.819 24.200 1.00 94.00 112 SER A CA 1
ATOM 902 C C . SER A 1 112 ? 0.638 16.625 25.089 1.00 94.00 112 SER A C 1
ATOM 904 O O . SER A 1 112 ? 0.343 16.198 26.200 1.00 94.00 112 SER A O 1
ATOM 906 N N . GLN A 1 113 ? 0.158 17.781 24.617 1.00 94.38 113 GLN A N 1
ATOM 907 C CA . GLN A 1 113 ? -0.803 18.615 25.346 1.00 94.38 113 GLN A CA 1
ATOM 908 C C . GLN A 1 113 ? -2.241 18.095 25.238 1.00 94.38 113 GLN A C 1
ATOM 910 O O . GLN A 1 113 ? -3.007 18.267 26.181 1.00 94.38 113 GLN A O 1
ATOM 915 N N . VAL A 1 114 ? -2.606 17.481 24.107 1.00 94.00 114 VAL A N 1
ATOM 916 C CA . VAL A 1 114 ? -3.984 17.024 23.840 1.00 94.00 114 VAL A CA 1
ATOM 917 C C . VAL A 1 114 ? -4.184 15.525 24.069 1.00 94.00 114 VAL A C 1
ATOM 919 O O . VAL A 1 114 ? -5.278 15.096 24.412 1.00 94.00 114 VAL A O 1
ATOM 922 N N . ASP A 1 115 ? -3.138 14.724 23.875 1.00 94.94 115 ASP A N 1
ATOM 923 C CA . ASP A 1 115 ? -3.157 13.264 23.951 1.00 94.94 115 ASP A CA 1
ATOM 924 C C . ASP A 1 115 ? -1.773 12.740 24.406 1.00 94.94 115 ASP A C 1
ATOM 926 O O . ASP A 1 115 ? -0.964 12.267 23.589 1.00 94.94 115 ASP A O 1
ATOM 930 N N . PRO A 1 116 ? -1.456 12.850 25.712 1.00 94.25 116 PRO A N 1
ATOM 931 C CA . PRO A 1 116 ? -0.157 12.450 26.254 1.00 94.25 116 PRO A CA 1
ATOM 932 C C . PRO A 1 116 ? 0.116 10.950 26.082 1.00 94.25 116 PRO A C 1
ATOM 934 O O . PRO A 1 116 ? 1.262 10.548 25.872 1.00 94.25 116 PRO A O 1
ATOM 937 N N . GLU A 1 117 ? -0.923 10.112 26.104 1.00 94.38 117 GLU A N 1
ATOM 938 C CA . GLU A 1 117 ? -0.780 8.674 25.883 1.00 94.38 117 GLU A CA 1
ATOM 939 C C . GLU A 1 117 ? -0.314 8.350 24.464 1.00 94.38 117 GLU A C 1
ATOM 941 O O . GLU A 1 117 ? 0.587 7.528 24.263 1.00 94.38 117 GLU A O 1
ATOM 946 N N . MET A 1 118 ? -0.915 8.989 23.457 1.00 92.75 118 MET A N 1
ATOM 947 C CA . MET A 1 118 ? -0.507 8.800 22.070 1.00 92.75 118 MET A CA 1
ATOM 948 C C . MET A 1 118 ? 0.872 9.407 21.809 1.00 92.75 118 MET A C 1
ATOM 950 O O . MET A 1 118 ? 1.670 8.813 21.081 1.00 92.75 118 MET A O 1
ATOM 954 N N . ALA A 1 119 ? 1.188 10.546 22.430 1.00 92.56 119 ALA A N 1
ATOM 955 C CA . ALA A 1 119 ? 2.514 11.153 22.349 1.00 92.56 119 ALA A CA 1
ATOM 956 C C . ALA A 1 119 ? 3.617 10.248 22.923 1.00 92.56 119 ALA A C 1
ATOM 958 O O . ALA A 1 119 ? 4.708 10.198 22.358 1.00 92.56 119 ALA A O 1
ATOM 959 N N . ALA A 1 120 ? 3.335 9.490 23.989 1.00 93.44 120 ALA A N 1
ATOM 960 C CA . ALA A 1 120 ? 4.271 8.510 24.544 1.00 93.44 120 ALA A CA 1
ATOM 961 C C . ALA A 1 120 ? 4.467 7.288 23.626 1.00 93.44 120 ALA A C 1
ATOM 963 O O . ALA A 1 120 ? 5.553 6.710 23.574 1.00 93.44 120 ALA A O 1
ATOM 964 N N . LYS A 1 121 ? 3.425 6.893 22.879 1.00 91.19 121 LYS A N 1
ATOM 965 C CA . LYS A 1 121 ? 3.460 5.757 21.938 1.00 91.19 121 LYS A CA 1
ATOM 966 C C . LYS A 1 121 ? 4.127 6.105 20.600 1.00 91.19 121 LYS A C 1
ATOM 968 O O . LYS A 1 121 ? 4.704 5.224 19.959 1.00 91.19 121 LYS A O 1
ATOM 973 N N . LEU A 1 122 ? 4.020 7.353 20.138 1.00 90.56 122 LEU A N 1
ATOM 974 C CA . LEU A 1 122 ? 4.525 7.796 18.836 1.00 90.56 122 LEU A CA 1
ATOM 975 C C . LEU A 1 122 ? 5.887 8.482 18.949 1.00 90.56 122 LEU A C 1
ATOM 977 O O . LEU A 1 122 ? 6.070 9.427 19.709 1.00 90.56 122 LEU A O 1
ATOM 981 N N . HIS A 1 123 ? 6.832 8.060 18.108 1.00 89.62 123 HIS A N 1
ATOM 982 C CA . HIS A 1 123 ? 8.127 8.726 18.022 1.00 89.62 123 HIS A CA 1
ATOM 983 C C . HIS A 1 123 ? 7.971 10.142 17.422 1.00 89.62 123 HIS A C 1
ATOM 985 O O . HIS A 1 123 ? 7.278 10.277 16.411 1.00 89.62 123 HIS A O 1
ATOM 991 N N . PRO A 1 124 ? 8.657 11.186 17.932 1.00 87.38 124 PRO A N 1
ATOM 992 C CA . PRO A 1 124 ? 8.545 12.557 17.408 1.00 87.38 124 PRO A CA 1
ATOM 993 C C . PRO A 1 124 ? 8.840 12.700 15.904 1.00 87.38 124 PRO A C 1
ATOM 995 O O . PRO A 1 124 ? 8.257 13.535 15.215 1.00 87.38 124 PRO A O 1
ATOM 998 N N . HIS A 1 125 ? 9.724 11.856 15.364 1.00 85.88 125 HIS A N 1
ATOM 999 C CA . HIS A 1 125 ? 10.034 11.824 13.926 1.00 85.88 125 HIS A CA 1
ATOM 1000 C C . HIS A 1 125 ? 8.940 11.192 13.046 1.00 85.88 125 HIS A C 1
ATOM 1002 O O . HIS A 1 125 ? 8.973 11.381 11.829 1.00 85.88 125 HIS A O 1
ATOM 1008 N N . ASP A 1 126 ? 7.943 10.501 13.612 1.00 86.75 126 ASP A N 1
ATOM 1009 C CA . ASP A 1 126 ? 6.802 9.951 12.864 1.00 86.75 126 ASP A CA 1
ATOM 1010 C C . ASP A 1 126 ? 5.775 11.060 12.535 1.00 86.75 126 ASP A C 1
ATOM 1012 O O . ASP A 1 126 ? 4.585 10.943 12.846 1.00 86.75 126 ASP A O 1
ATOM 1016 N N . LYS A 1 127 ? 6.222 12.135 11.860 1.00 86.62 127 LYS A N 1
ATOM 1017 C CA . LYS A 1 127 ? 5.433 13.349 11.562 1.00 86.62 127 LYS A CA 1
ATOM 1018 C C . LYS A 1 127 ? 4.032 13.039 11.039 1.00 86.62 127 LYS A C 1
ATOM 1020 O O . LYS A 1 127 ? 3.061 13.597 11.525 1.00 86.62 127 LYS A O 1
ATOM 1025 N N . ARG A 1 128 ? 3.913 12.089 10.107 1.00 85.19 128 ARG A N 1
ATOM 1026 C CA . ARG A 1 128 ? 2.628 11.696 9.499 1.00 85.19 128 ARG A CA 1
ATOM 1027 C C . ARG A 1 128 ? 1.635 11.110 10.503 1.00 85.19 128 ARG A C 1
ATOM 1029 O O . ARG A 1 128 ? 0.435 11.346 10.391 1.00 85.19 128 ARG A O 1
ATOM 1036 N N . LYS A 1 129 ? 2.114 10.306 11.460 1.00 87.69 129 LYS A N 1
ATOM 1037 C CA . LYS A 1 129 ? 1.250 9.702 12.486 1.00 87.69 129 LYS A CA 1
ATOM 1038 C C . LYS A 1 129 ? 0.874 10.732 13.538 1.00 87.69 129 LYS A C 1
ATOM 1040 O O . LYS A 1 129 ? -0.289 10.792 13.910 1.00 87.69 129 LYS A O 1
ATOM 1045 N N . VAL A 1 130 ? 1.832 11.560 13.957 1.00 90.56 130 VAL A N 1
ATOM 1046 C CA . VAL A 1 130 ? 1.595 12.656 14.906 1.00 90.56 130 VAL A CA 1
ATOM 1047 C C . VAL A 1 130 ? 0.587 13.654 14.325 1.00 90.56 130 VAL A C 1
ATOM 1049 O O . VAL A 1 130 ? -0.413 13.951 14.971 1.00 90.56 130 VAL A O 1
ATOM 1052 N N . ALA A 1 131 ? 0.781 14.082 13.072 1.00 89.81 131 ALA A N 1
ATOM 1053 C CA . ALA A 1 131 ? -0.148 14.947 12.348 1.00 89.81 131 ALA A CA 1
ATOM 1054 C C . ALA A 1 131 ? -1.539 14.313 12.213 1.00 89.81 131 ALA A C 1
ATOM 1056 O O . ALA A 1 131 ? -2.535 14.994 12.425 1.00 89.81 131 ALA A O 1
ATOM 1057 N N . ARG A 1 132 ? -1.634 13.004 11.926 1.00 88.81 132 ARG A N 1
ATOM 1058 C CA . ARG A 1 132 ? -2.933 12.313 11.891 1.00 88.81 132 ARG A CA 1
ATOM 1059 C C . ARG A 1 132 ? -3.606 12.275 13.265 1.00 88.81 132 ARG A C 1
ATOM 1061 O O . ARG A 1 132 ? -4.810 12.479 13.319 1.00 88.81 132 ARG A O 1
ATOM 1068 N N . SER A 1 133 ? -2.875 12.022 14.350 1.00 89.75 133 SER A N 1
ATOM 1069 C CA . SER A 1 133 ? -3.447 12.032 15.705 1.00 89.75 133 SER A CA 1
ATOM 1070 C C . SER A 1 133 ? -3.980 13.408 16.090 1.00 89.75 133 SER A C 1
ATOM 1072 O O . SER A 1 133 ? -5.094 13.508 16.592 1.00 89.75 133 SER A O 1
ATOM 1074 N N . LEU A 1 134 ? -3.220 14.463 15.786 1.00 89.69 134 LEU A N 1
ATOM 1075 C CA . LEU A 1 134 ? -3.662 15.842 15.981 1.00 89.69 134 LEU A CA 1
ATOM 1076 C C . LEU A 1 134 ? -4.888 16.172 15.133 1.00 89.69 134 LEU A C 1
ATOM 1078 O O . LEU A 1 134 ? -5.851 16.709 15.659 1.00 89.69 134 LEU A O 1
ATOM 1082 N N . GLN A 1 135 ? -4.888 15.795 13.852 1.00 88.94 135 GLN A N 1
ATOM 1083 C CA . GLN A 1 135 ? -6.040 15.984 12.972 1.00 88.94 135 GLN A CA 1
ATOM 1084 C C . GLN A 1 135 ? -7.295 15.297 13.528 1.00 88.94 135 GLN A C 1
ATOM 1086 O O . GLN A 1 135 ? -8.371 15.880 13.493 1.00 88.94 135 GLN A O 1
ATOM 1091 N N . VAL A 1 136 ? -7.168 14.064 14.035 1.00 88.62 136 VAL A N 1
ATOM 1092 C CA . VAL A 1 136 ? -8.297 13.348 14.646 1.00 88.62 136 VAL A CA 1
ATOM 1093 C C . VAL A 1 136 ? -8.861 14.156 15.811 1.00 88.62 136 VAL A C 1
ATOM 1095 O O . VAL A 1 136 ? -10.061 14.403 15.822 1.00 88.62 136 VAL A O 1
ATOM 1098 N N . PHE A 1 137 ? -8.005 14.631 16.717 1.00 89.38 137 PHE A N 1
ATOM 1099 C CA . PHE A 1 137 ? -8.426 15.466 17.841 1.00 89.38 137 PHE A CA 1
ATOM 1100 C C . PHE A 1 137 ? -9.051 16.800 17.394 1.00 89.38 137 PHE A C 1
ATOM 1102 O O . PHE A 1 137 ? -10.092 17.180 17.915 1.00 89.38 137 PHE A O 1
ATOM 1109 N N . GLU A 1 138 ? -8.469 17.497 16.411 1.00 88.38 138 GLU A N 1
ATOM 1110 C CA . GLU A 1 138 ? -9.020 18.754 15.872 1.00 88.38 138 GLU A CA 1
ATOM 1111 C C . GLU A 1 138 ? -10.411 18.555 15.230 1.00 88.38 138 GLU A C 1
ATOM 1113 O O . GLU A 1 138 ? -11.252 19.449 15.297 1.00 88.38 138 GLU A O 1
ATOM 1118 N N . GLU A 1 139 ? -10.677 17.394 14.619 1.00 85.19 139 GLU A N 1
ATOM 1119 C CA . GLU A 1 139 ? -11.941 17.102 13.925 1.00 85.19 139 GLU A CA 1
ATOM 1120 C C . GLU A 1 139 ? -13.053 16.587 14.858 1.00 85.19 139 GLU A C 1
ATOM 1122 O O . GLU A 1 139 ? -14.234 16.880 14.623 1.00 85.19 139 GLU A O 1
ATOM 1127 N N . THR A 1 140 ? -12.697 15.806 15.884 1.00 85.62 140 THR A N 1
ATOM 1128 C CA . THR A 1 140 ? -13.654 15.137 16.789 1.00 85.62 140 THR A CA 1
ATOM 1129 C C . THR A 1 140 ? -13.733 15.765 18.178 1.00 85.62 140 THR A C 1
ATOM 1131 O O . THR A 1 140 ? -14.724 15.570 18.873 1.00 85.62 140 THR A O 1
ATOM 1134 N N . GLY A 1 141 ? -12.696 16.485 18.611 1.00 87.31 141 GLY A N 1
ATOM 1135 C CA . GLY A 1 141 ? -12.518 16.938 19.993 1.00 87.31 141 GLY A CA 1
ATOM 1136 C C . GLY A 1 141 ? -12.152 15.830 20.991 1.00 87.31 141 GLY A C 1
ATOM 1137 O O . GLY A 1 141 ? -12.043 16.116 22.179 1.00 87.31 141 GLY A O 1
ATOM 1138 N N . ILE A 1 142 ? -11.968 14.585 20.536 1.00 89.88 142 ILE A N 1
ATOM 1139 C CA . ILE A 1 142 ? -11.688 13.417 21.386 1.00 89.88 142 ILE A CA 1
ATOM 1140 C C . ILE A 1 142 ? -10.247 12.945 21.134 1.00 89.88 142 ILE A C 1
ATOM 1142 O O . ILE A 1 142 ? -9.855 12.826 19.965 1.00 89.88 142 ILE A O 1
ATOM 1146 N N . PRO A 1 143 ? -9.447 12.662 22.183 1.00 92.56 143 PRO A N 1
ATOM 1147 C CA . PRO A 1 143 ? -8.103 12.108 22.036 1.00 92.56 143 PRO A CA 1
ATOM 1148 C C . PRO A 1 143 ? -8.071 10.846 21.163 1.00 92.56 143 PRO A C 1
ATOM 1150 O O . PRO A 1 143 ? -8.958 9.993 21.207 1.00 92.56 143 PRO A O 1
ATOM 1153 N N . HIS A 1 144 ? -7.021 10.701 20.353 1.00 91.62 144 HIS A N 1
ATOM 1154 C CA . HIS A 1 144 ? -6.879 9.557 19.451 1.00 91.62 144 HIS A CA 1
ATOM 1155 C C . HIS A 1 144 ? -6.694 8.254 20.248 1.00 91.62 144 HIS A C 1
ATOM 1157 O O . HIS A 1 144 ? -7.255 7.220 19.883 1.00 91.62 144 HIS A O 1
ATOM 1163 N N . SER A 1 145 ? -5.935 8.297 21.343 1.00 92.75 145 SER A N 1
ATOM 1164 C CA . SER A 1 145 ? -5.786 7.183 22.287 1.00 92.75 145 SER A CA 1
ATOM 1165 C C . SER A 1 145 ? -7.130 6.655 22.790 1.00 92.75 145 SER A C 1
ATOM 1167 O O . SER A 1 145 ? -7.351 5.446 22.735 1.00 92.75 145 SER A O 1
ATOM 1169 N N . GLU A 1 146 ? -8.041 7.548 23.173 1.00 93.00 146 GLU A N 1
ATOM 1170 C CA . GLU A 1 146 ? -9.365 7.205 23.694 1.00 93.00 146 GLU A CA 1
ATOM 1171 C C . GLU A 1 146 ? -10.235 6.509 22.638 1.00 93.00 146 GLU A C 1
ATOM 1173 O O . GLU A 1 146 ? -10.804 5.452 22.899 1.00 93.00 146 GLU A O 1
ATOM 1178 N N . ILE A 1 147 ? -10.274 7.025 21.403 1.00 90.25 147 ILE A N 1
ATOM 1179 C CA . ILE A 1 147 ? -11.031 6.385 20.310 1.00 90.25 147 ILE A CA 1
ATOM 1180 C C . ILE A 1 147 ? -10.499 4.971 20.032 1.00 90.25 147 ILE A C 1
ATOM 1182 O O . ILE A 1 147 ? -11.270 4.050 19.756 1.00 90.25 147 ILE A O 1
ATOM 1186 N N . LEU A 1 148 ? -9.176 4.781 20.076 1.00 90.06 148 LEU A N 1
ATOM 1187 C CA . LEU A 1 148 ? -8.590 3.454 19.894 1.00 90.06 148 LEU A CA 1
ATOM 1188 C C . LEU A 1 148 ? -8.930 2.523 21.054 1.00 90.06 148 LEU A C 1
ATOM 1190 O O . LEU A 1 148 ? -9.208 1.356 20.800 1.00 90.06 148 LEU A O 1
ATOM 1194 N N . GLN A 1 149 ? -8.928 3.020 22.289 1.00 90.62 149 GLN A N 1
ATOM 1195 C CA . GLN A 1 149 ? -9.320 2.235 23.454 1.00 90.62 149 GLN A CA 1
ATOM 1196 C C . GLN A 1 149 ? -10.777 1.772 23.343 1.00 90.62 149 GLN A C 1
ATOM 1198 O O . GLN A 1 149 ? -11.036 0.578 23.453 1.00 90.62 149 GLN A O 1
ATOM 1203 N N . GLN A 1 150 ? -11.698 2.673 22.993 1.00 90.31 150 GLN A N 1
ATOM 1204 C CA . GLN A 1 150 ? -13.104 2.326 22.762 1.00 90.31 150 GLN A CA 1
ATOM 1205 C C . GLN A 1 150 ? -13.246 1.218 21.708 1.00 90.31 150 GLN A C 1
ATOM 1207 O O . GLN A 1 150 ? -13.979 0.257 21.914 1.00 90.31 150 GLN A O 1
ATOM 1212 N N . GLN A 1 151 ? -12.487 1.290 20.607 1.00 89.50 151 GLN A N 1
ATOM 1213 C CA . GLN A 1 151 ? -12.488 0.229 19.593 1.00 89.50 151 GLN A CA 1
ATOM 1214 C C . GLN A 1 151 ? -11.970 -1.108 20.126 1.00 89.50 151 GLN A C 1
ATOM 1216 O O . GLN A 1 151 ? -12.452 -2.152 19.701 1.00 89.50 151 GLN A O 1
ATOM 1221 N N . GLN A 1 152 ? -10.964 -1.098 20.999 1.00 89.75 152 GLN A N 1
ATOM 1222 C CA . GLN A 1 152 ? -10.401 -2.317 21.582 1.00 89.75 152 GLN A CA 1
ATOM 1223 C C . GLN A 1 152 ? -11.364 -2.980 22.572 1.00 89.75 152 GLN A C 1
ATOM 1225 O O . GLN A 1 152 ? -11.352 -4.203 22.682 1.00 89.75 152 GLN A O 1
ATOM 1230 N N . GLU A 1 153 ? -12.178 -2.181 23.261 1.00 92.19 153 GLU A N 1
ATOM 1231 C CA . GLU A 1 153 ? -13.155 -2.623 24.262 1.00 92.19 153 GLU A CA 1
ATOM 1232 C C . GLU A 1 153 ? -14.494 -3.085 23.653 1.00 92.19 153 GLU A C 1
ATOM 1234 O O . GLU A 1 153 ? -15.290 -3.722 24.341 1.00 92.19 153 GLU A O 1
ATOM 1239 N N . GLU A 1 154 ? -14.746 -2.811 22.366 1.00 90.25 154 GLU A N 1
ATOM 1240 C CA . GLU A 1 154 ? -15.904 -3.349 21.637 1.00 90.25 154 GLU A CA 1
ATOM 1241 C C . GLU A 1 154 ? -15.929 -4.889 21.661 1.00 90.25 154 GLU A C 1
ATOM 1243 O O . GLU A 1 154 ? -14.889 -5.549 21.637 1.00 90.25 154 GLU A O 1
ATOM 1248 N N . GLU A 1 155 ? -17.126 -5.484 21.649 1.00 87.81 155 GLU A N 1
ATOM 1249 C CA . GLU A 1 155 ? -17.281 -6.942 21.625 1.00 87.81 155 GLU A CA 1
ATOM 1250 C C . GLU A 1 155 ? -16.601 -7.545 20.382 1.00 87.81 155 GLU A C 1
ATOM 1252 O O . GLU A 1 155 ? -16.939 -7.221 19.243 1.00 87.81 155 GLU A O 1
ATOM 1257 N N . GLY A 1 156 ? -15.610 -8.416 20.606 1.00 84.69 156 GLY A N 1
ATOM 1258 C CA . GLY A 1 156 ? -14.759 -8.985 19.553 1.00 84.69 156 GLY A CA 1
ATOM 1259 C C . GLY A 1 156 ? -13.548 -8.123 19.162 1.00 84.69 156 GLY A C 1
ATOM 1260 O O . GLY A 1 156 ? -12.824 -8.482 18.230 1.00 84.69 156 GLY A O 1
ATOM 1261 N N . GLY A 1 157 ? -13.324 -6.999 19.846 1.00 86.56 157 GLY A N 1
ATOM 1262 C CA . GLY A 1 157 ? -12.113 -6.187 19.774 1.00 86.56 157 GLY A CA 1
ATOM 1263 C C . GLY A 1 157 ? -10.905 -6.853 20.441 1.00 86.56 157 GLY A C 1
ATOM 1264 O O . GLY A 1 157 ? -11.012 -7.846 21.158 1.00 86.56 157 GLY A O 1
ATOM 1265 N N . GLY A 1 158 ? -9.714 -6.325 20.162 1.00 86.00 158 GLY A N 1
ATOM 1266 C CA . GLY A 1 158 ? -8.470 -6.815 20.749 1.00 86.00 158 GLY A CA 1
ATOM 1267 C C . GLY A 1 158 ? -7.328 -5.805 20.636 1.00 86.00 158 GLY A C 1
ATOM 1268 O O . GLY A 1 158 ? -7.511 -4.721 20.084 1.00 86.00 158 GLY A O 1
ATOM 1269 N N . PRO A 1 159 ? -6.098 -6.148 21.063 1.00 83.88 159 PRO A N 1
ATOM 1270 C CA . PRO A 1 159 ? -4.986 -5.190 21.193 1.00 83.88 159 PRO A CA 1
ATOM 1271 C C . PRO A 1 159 ? -4.618 -4.433 19.908 1.00 83.88 159 PRO A C 1
ATOM 1273 O O . PRO A 1 159 ? -3.929 -3.414 19.926 1.00 83.88 159 PRO A O 1
ATOM 1276 N N . LEU A 1 160 ? -5.036 -4.959 18.758 1.00 84.31 160 LEU A N 1
ATOM 1277 C CA . LEU A 1 160 ? -4.674 -4.467 17.438 1.00 84.31 160 LEU A CA 1
ATOM 1278 C C . LEU A 1 160 ? -5.829 -3.722 16.733 1.00 84.31 160 LEU A C 1
ATOM 1280 O O . LEU A 1 160 ? -5.651 -3.315 15.579 1.00 84.31 160 LEU A O 1
ATOM 1284 N N . GLY A 1 161 ? -6.976 -3.542 17.397 1.00 86.94 161 GLY A N 1
ATOM 1285 C CA . GLY A 1 161 ? -8.135 -2.761 16.949 1.00 86.94 161 GLY A CA 1
ATOM 1286 C C . GLY A 1 161 ? -9.466 -3.444 17.266 1.00 86.94 161 GLY A C 1
ATOM 1287 O O . GLY A 1 161 ? -9.487 -4.472 17.936 1.00 86.94 161 GLY A O 1
ATOM 1288 N N . GLY A 1 162 ? -10.558 -2.894 16.743 1.00 88.88 162 GLY A N 1
ATOM 1289 C CA . GLY A 1 162 ? -11.903 -3.408 16.981 1.00 88.88 162 GLY A CA 1
ATOM 1290 C C . GLY A 1 162 ? -12.268 -4.666 16.191 1.00 88.88 162 GLY A C 1
ATOM 1291 O O . GLY A 1 162 ? -11.411 -5.262 15.519 1.00 88.88 162 GLY A O 1
ATOM 1292 N N . PRO A 1 163 ? -13.547 -5.073 16.264 1.00 90.75 163 PRO A N 1
ATOM 1293 C CA . PRO A 1 163 ? -13.986 -6.395 15.852 1.00 90.75 163 PRO A CA 1
ATOM 1294 C C . PRO A 1 163 ? -13.846 -6.667 14.359 1.00 90.75 163 PRO A C 1
ATOM 1296 O O . PRO A 1 163 ? -13.684 -5.771 13.517 1.00 90.75 163 PRO A O 1
ATOM 1299 N N . LEU A 1 164 ? -13.906 -7.958 14.039 1.00 91.75 164 LEU A N 1
ATOM 1300 C CA . LEU A 1 164 ? -13.985 -8.451 12.674 1.00 91.75 164 LEU A CA 1
ATOM 1301 C C . LEU A 1 164 ? -15.348 -8.070 12.074 1.00 91.75 164 LEU A C 1
ATOM 1303 O O . LEU A 1 164 ? -16.395 -8.353 12.644 1.00 91.75 164 LEU A O 1
ATOM 1307 N N . LYS A 1 165 ? -15.337 -7.449 10.896 1.00 90.56 165 LYS A N 1
ATOM 1308 C CA . LYS A 1 165 ? -16.539 -6.962 10.204 1.00 90.56 165 LYS A CA 1
ATOM 1309 C C . LYS A 1 165 ? -17.365 -8.076 9.571 1.00 90.56 165 LYS A C 1
ATOM 1311 O O . LYS A 1 165 ? -18.562 -7.903 9.371 1.00 90.56 165 LYS A O 1
ATOM 1316 N N . TYR A 1 166 ? -16.726 -9.195 9.229 1.00 91.00 166 TYR A N 1
ATOM 1317 C CA . TYR A 1 166 ? -17.380 -10.344 8.608 1.00 91.00 166 TYR A CA 1
ATOM 1318 C C . TYR A 1 166 ? -17.086 -11.601 9.440 1.00 91.00 166 TYR A C 1
ATOM 1320 O O . TYR A 1 166 ? -15.952 -12.088 9.395 1.00 91.00 166 TYR A O 1
ATOM 1328 N N . PRO A 1 167 ? -18.066 -12.145 10.184 1.00 85.19 167 PRO A N 1
ATOM 1329 C CA . PRO A 1 167 ? -17.830 -13.192 11.185 1.00 85.19 167 PRO A CA 1
ATOM 1330 C C . PRO A 1 167 ? -17.277 -14.498 10.595 1.00 85.19 167 PRO A C 1
ATOM 1332 O O . PRO A 1 167 ? -16.493 -15.182 11.241 1.00 85.19 167 PRO A O 1
ATOM 1335 N N . TYR A 1 168 ? -17.611 -14.812 9.341 1.00 88.75 168 TYR A N 1
ATOM 1336 C CA . TYR A 1 168 ? -17.185 -16.040 8.656 1.00 88.75 168 TYR A CA 1
ATOM 1337 C C . TYR A 1 168 ? -15.988 -15.824 7.716 1.00 88.75 168 TYR A C 1
ATOM 1339 O O . TYR A 1 168 ? -15.887 -16.451 6.661 1.00 88.75 168 TYR A O 1
ATOM 1347 N N . SER A 1 169 ? -15.085 -14.900 8.059 1.00 91.50 169 SER A N 1
ATOM 1348 C CA . SER A 1 169 ? -13.893 -14.644 7.242 1.00 91.50 169 SER A CA 1
ATOM 1349 C C . SER A 1 169 ? -12.907 -15.809 7.315 1.00 91.50 169 SER A C 1
ATOM 1351 O O . SER A 1 169 ? -12.461 -16.187 8.395 1.00 91.50 169 SER A O 1
ATOM 1353 N N . CYS A 1 170 ? -12.486 -16.317 6.157 1.00 93.44 170 CYS A N 1
ATOM 1354 C CA . CYS A 1 170 ? -11.386 -17.272 6.045 1.00 93.44 170 CYS A CA 1
ATOM 1355 C C . CYS A 1 170 ? -10.139 -16.569 5.495 1.00 93.44 170 CYS A C 1
ATOM 1357 O O . CYS A 1 170 ? -10.193 -15.940 4.436 1.00 93.44 170 CYS A O 1
ATOM 1359 N N . ILE A 1 171 ? -9.011 -16.676 6.203 1.00 92.94 171 ILE A N 1
ATOM 1360 C CA . ILE A 1 171 ? -7.736 -16.084 5.783 1.00 92.94 171 ILE A CA 1
ATOM 1361 C C . ILE A 1 171 ? -6.802 -17.198 5.325 1.00 92.94 171 ILE A C 1
ATOM 1363 O O . ILE A 1 171 ? -6.322 -17.995 6.127 1.00 92.94 171 ILE A O 1
ATOM 1367 N N . LEU A 1 172 ? -6.509 -17.214 4.026 1.00 95.06 172 LEU A N 1
ATOM 1368 C CA . LEU A 1 172 ? -5.552 -18.136 3.425 1.00 95.06 172 LEU A CA 1
ATOM 1369 C C . LEU A 1 172 ? -4.216 -17.422 3.219 1.00 95.06 172 LEU A C 1
ATOM 1371 O O . LEU A 1 172 ? -4.088 -16.541 2.367 1.00 95.06 172 LEU A O 1
ATOM 1375 N N . TRP A 1 173 ? -3.207 -17.800 4.003 1.00 94.69 173 TRP A N 1
ATOM 1376 C CA . TRP A 1 173 ? -1.855 -17.267 3.861 1.00 94.69 173 TRP A CA 1
ATOM 1377 C C . TRP A 1 173 ? -0.989 -18.206 3.021 1.00 94.69 173 TRP A C 1
ATOM 1379 O O . TRP A 1 173 ? -0.540 -19.249 3.492 1.00 94.69 173 TRP A O 1
ATOM 1389 N N . LEU A 1 174 ? -0.719 -17.812 1.774 1.00 93.69 174 LEU 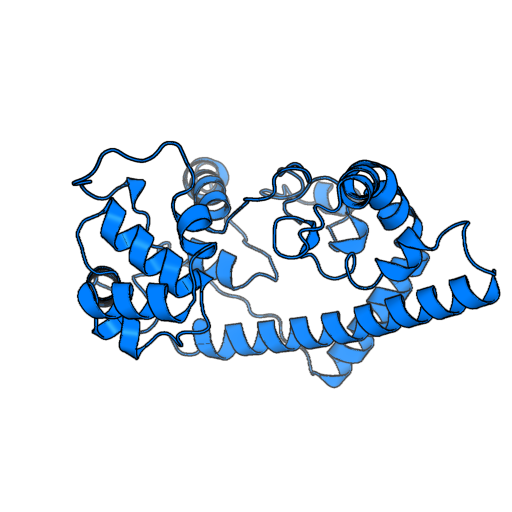A N 1
ATOM 1390 C CA . LEU A 1 174 ? 0.254 -18.506 0.935 1.00 93.69 174 LEU A CA 1
ATOM 1391 C C . LEU A 1 174 ? 1.672 -18.146 1.386 1.00 93.69 174 LEU A C 1
ATOM 1393 O O . LEU A 1 174 ? 2.093 -16.990 1.302 1.00 93.69 174 LEU A O 1
ATOM 1397 N N . HIS A 1 175 ? 2.407 -19.154 1.842 1.00 91.12 175 HIS A N 1
ATOM 1398 C CA . HIS A 1 175 ? 3.779 -19.026 2.314 1.00 91.12 175 HIS A CA 1
ATOM 1399 C C . HIS A 1 175 ? 4.713 -19.911 1.486 1.00 91.12 175 HIS A C 1
ATOM 1401 O O . HIS A 1 175 ? 4.345 -21.002 1.056 1.00 91.12 175 HIS A O 1
ATOM 1407 N N . ALA A 1 176 ? 5.933 -19.432 1.272 1.00 93.25 176 ALA A N 1
ATOM 1408 C CA . ALA A 1 176 ? 6.996 -20.160 0.599 1.00 93.25 176 ALA A CA 1
ATOM 1409 C C . ALA A 1 176 ? 8.293 -19.995 1.392 1.00 93.25 176 ALA A C 1
ATOM 1411 O O . ALA A 1 176 ? 8.464 -19.003 2.106 1.00 93.25 176 ALA A O 1
ATOM 1412 N N . ASP A 1 177 ? 9.205 -20.954 1.240 1.00 94.56 177 ASP A N 1
ATOM 1413 C CA . ASP A 1 177 ? 10.561 -20.822 1.764 1.00 94.56 177 ASP A CA 1
ATOM 1414 C C . ASP A 1 177 ? 11.239 -19.546 1.231 1.00 94.56 177 ASP A C 1
ATOM 1416 O O . ASP A 1 177 ? 11.038 -19.154 0.077 1.00 94.56 177 ASP A O 1
ATOM 1420 N N . GLN A 1 178 ? 12.038 -18.886 2.075 1.00 92.25 178 GLN A N 1
ATOM 1421 C CA . GLN A 1 178 ? 12.612 -17.580 1.750 1.00 92.25 178 GLN A CA 1
ATOM 1422 C C . GLN A 1 178 ? 13.622 -17.658 0.600 1.00 92.25 178 GLN A C 1
ATOM 1424 O O . GLN A 1 178 ? 13.644 -16.746 -0.224 1.00 92.25 178 GLN A O 1
ATOM 1429 N N . ALA A 1 179 ? 14.428 -18.721 0.514 1.00 94.25 179 ALA A N 1
ATOM 1430 C CA . ALA A 1 179 ? 15.403 -18.872 -0.563 1.00 94.25 179 ALA A CA 1
ATOM 1431 C C . ALA A 1 179 ? 14.694 -19.146 -1.896 1.00 94.25 179 ALA A C 1
ATOM 1433 O O . ALA A 1 179 ? 14.991 -18.506 -2.907 1.00 94.25 179 ALA A O 1
ATOM 1434 N N . ALA A 1 180 ? 13.686 -20.025 -1.879 1.00 95.75 180 ALA A N 1
ATOM 1435 C CA . ALA A 1 180 ? 12.855 -20.291 -3.051 1.00 95.75 180 ALA A CA 1
ATOM 1436 C C . ALA A 1 180 ? 12.084 -19.040 -3.516 1.00 95.75 180 ALA A C 1
ATOM 1438 O O . ALA A 1 180 ? 11.970 -18.786 -4.717 1.00 95.75 180 ALA A O 1
ATOM 1439 N N . LEU A 1 181 ? 11.566 -18.242 -2.576 1.00 95.19 181 LEU A N 1
ATOM 1440 C CA . LEU A 1 181 ? 10.878 -16.990 -2.874 1.00 95.19 181 LEU A CA 1
ATOM 1441 C C . LEU A 1 181 ? 11.837 -15.948 -3.459 1.00 95.19 181 LEU A C 1
ATOM 1443 O O . LEU A 1 181 ? 11.507 -15.347 -4.477 1.00 95.19 181 LEU A O 1
ATOM 1447 N N . ASP A 1 182 ? 13.016 -15.755 -2.866 1.00 94.69 182 ASP A N 1
ATOM 1448 C CA . ASP A 1 182 ? 13.997 -14.772 -3.339 1.00 94.69 182 ASP A CA 1
ATOM 1449 C C . ASP A 1 182 ? 14.434 -15.072 -4.784 1.00 94.69 182 ASP A C 1
ATOM 1451 O O . ASP A 1 182 ? 14.464 -14.152 -5.603 1.00 94.69 182 ASP A O 1
ATOM 1455 N N . ALA A 1 183 ? 14.663 -16.346 -5.127 1.00 96.00 183 ALA A N 1
ATOM 1456 C CA . ALA A 1 183 ? 14.988 -16.763 -6.493 1.00 96.00 183 ALA A CA 1
ATOM 1457 C C . ALA A 1 183 ? 13.838 -16.500 -7.485 1.00 96.00 183 ALA A C 1
ATOM 1459 O O . ALA A 1 183 ? 14.059 -16.002 -8.590 1.00 96.00 183 ALA A O 1
ATOM 1460 N N . ARG A 1 184 ? 12.588 -16.788 -7.091 1.00 96.56 184 ARG A N 1
ATOM 1461 C CA . ARG A 1 184 ? 11.405 -16.499 -7.922 1.00 96.56 184 ARG A CA 1
ATOM 1462 C C . ARG A 1 184 ? 11.191 -15.000 -8.121 1.00 96.56 184 ARG A C 1
ATOM 1464 O O . ARG A 1 184 ? 10.776 -14.594 -9.200 1.00 96.56 184 ARG A O 1
ATOM 1471 N N . LEU A 1 185 ? 11.460 -14.183 -7.102 1.00 95.50 185 LEU A N 1
ATOM 1472 C CA . LEU A 1 185 ? 11.333 -12.728 -7.193 1.00 95.50 185 LEU A CA 1
ATOM 1473 C C . LEU A 1 185 ? 12.382 -12.125 -8.129 1.00 95.50 185 LEU A C 1
ATOM 1475 O O . LEU A 1 185 ? 12.031 -11.224 -8.886 1.00 95.50 185 LEU A O 1
ATOM 1479 N N . ASP A 1 186 ? 13.620 -12.628 -8.111 1.00 95.12 186 ASP A N 1
ATOM 1480 C CA . ASP A 1 186 ? 14.654 -12.198 -9.061 1.00 95.12 186 ASP A CA 1
ATOM 1481 C C . ASP A 1 186 ? 14.250 -12.526 -10.494 1.00 95.12 186 ASP A C 1
ATOM 1483 O O . ASP A 1 186 ? 14.187 -11.619 -11.324 1.00 95.12 186 ASP A O 1
ATOM 1487 N N . LYS A 1 187 ? 13.883 -13.791 -10.747 1.00 96.06 187 LYS A N 1
ATOM 1488 C CA . LYS A 1 187 ? 13.429 -14.238 -12.068 1.00 96.06 187 LYS A CA 1
ATOM 1489 C C . LYS A 1 187 ? 12.237 -13.420 -12.559 1.00 96.06 187 LYS A C 1
ATOM 1491 O O . LYS A 1 187 ? 12.214 -12.992 -13.702 1.00 96.06 187 LYS A O 1
ATOM 1496 N N . ARG A 1 188 ? 11.275 -13.132 -11.678 1.00 95.44 188 ARG A N 1
ATOM 1497 C CA . ARG A 1 188 ? 10.113 -12.309 -12.023 1.00 95.44 188 ARG A CA 1
ATOM 1498 C C . ARG A 1 188 ? 10.516 -10.909 -12.487 1.00 95.44 188 ARG A C 1
ATOM 1500 O O . ARG A 1 188 ? 9.901 -10.389 -13.406 1.00 95.44 188 ARG A O 1
ATOM 1507 N N . VAL A 1 189 ? 11.505 -10.279 -11.852 1.00 94.75 189 VAL A N 1
ATOM 1508 C CA . VAL A 1 189 ? 11.980 -8.958 -12.298 1.00 94.75 189 VAL A CA 1
ATOM 1509 C C . VAL A 1 189 ? 12.616 -9.058 -13.685 1.00 94.75 189 VAL A C 1
ATOM 1511 O O . VAL A 1 189 ? 12.361 -8.193 -14.518 1.00 94.75 189 VAL A O 1
ATOM 1514 N N . ASP A 1 190 ? 13.375 -10.120 -13.955 1.00 94.50 190 ASP A N 1
ATOM 1515 C CA . ASP A 1 190 ? 13.956 -10.360 -15.281 1.00 94.50 190 ASP A CA 1
ATOM 1516 C C . ASP A 1 190 ? 12.859 -10.556 -16.344 1.00 94.50 190 ASP A C 1
ATOM 1518 O O . ASP A 1 190 ? 12.883 -9.904 -17.390 1.00 94.50 190 ASP A O 1
ATOM 1522 N N . ASP A 1 191 ? 11.830 -11.349 -16.032 1.00 94.75 191 ASP A N 1
ATOM 1523 C CA . ASP A 1 191 ? 10.665 -11.563 -16.898 1.00 94.75 191 ASP A CA 1
ATOM 1524 C C . ASP A 1 191 ? 9.890 -10.251 -17.147 1.00 94.75 191 ASP A C 1
ATOM 1526 O O . ASP A 1 191 ? 9.427 -9.996 -18.260 1.00 94.75 191 ASP A O 1
ATOM 1530 N N . MET A 1 192 ? 9.774 -9.375 -16.138 1.00 93.56 192 MET A N 1
ATOM 1531 C CA . MET A 1 192 ? 9.148 -8.052 -16.280 1.00 93.56 192 MET A CA 1
ATOM 1532 C C . MET A 1 192 ? 9.933 -7.154 -17.241 1.00 93.56 192 MET A C 1
ATOM 1534 O O . MET A 1 192 ? 9.331 -6.489 -18.085 1.00 93.56 192 MET A O 1
ATOM 1538 N N . VAL A 1 193 ? 11.266 -7.138 -17.136 1.00 93.31 193 VAL A N 1
ATOM 1539 C CA . VAL A 1 193 ? 12.133 -6.388 -18.059 1.00 93.31 193 VAL A CA 1
ATOM 1540 C C . VAL A 1 193 ? 11.956 -6.901 -19.486 1.00 93.31 193 VAL A C 1
ATOM 1542 O O . VAL A 1 193 ? 11.716 -6.094 -20.384 1.00 93.31 193 VAL A O 1
ATOM 1545 N N . ALA A 1 194 ? 11.974 -8.223 -19.678 1.00 93.38 194 ALA A N 1
ATOM 1546 C CA . ALA A 1 194 ? 11.743 -8.852 -20.979 1.00 93.38 194 ALA A CA 1
ATOM 1547 C C . ALA A 1 194 ? 10.342 -8.563 -21.551 1.00 93.38 194 ALA A C 1
ATOM 1549 O O . ALA A 1 194 ? 10.181 -8.450 -22.762 1.00 93.38 194 ALA A O 1
ATOM 1550 N N . SER A 1 195 ? 9.338 -8.391 -20.686 1.00 92.31 195 SER A N 1
ATOM 1551 C CA . SER A 1 195 ? 7.948 -8.109 -21.074 1.00 92.31 195 SER A CA 1
ATOM 1552 C C . SER A 1 195 ? 7.671 -6.636 -21.405 1.00 92.31 195 SER A C 1
ATOM 1554 O O . SER A 1 195 ? 6.522 -6.288 -21.668 1.00 92.31 195 SER A O 1
ATOM 1556 N N . GLY A 1 196 ? 8.683 -5.759 -21.378 1.00 93.44 196 GLY A N 1
ATOM 1557 C CA . GLY A 1 196 ? 8.531 -4.346 -21.750 1.00 93.44 196 GLY A CA 1
ATOM 1558 C C . GLY A 1 196 ? 8.393 -3.371 -20.576 1.00 93.44 196 GLY A C 1
ATOM 1559 O O . GLY A 1 196 ? 7.906 -2.254 -20.761 1.00 93.44 196 GLY A O 1
ATOM 1560 N N . LEU A 1 197 ? 8.855 -3.737 -19.371 1.00 92.31 197 LEU A N 1
ATOM 1561 C CA . LEU A 1 197 ? 8.853 -2.836 -18.206 1.00 92.31 197 LEU A CA 1
ATOM 1562 C C . LEU A 1 197 ? 9.476 -1.465 -18.520 1.00 92.31 197 LEU A C 1
ATOM 1564 O O . LEU A 1 197 ? 8.955 -0.434 -18.101 1.00 92.31 197 LEU A O 1
ATOM 1568 N N . LEU A 1 198 ? 10.583 -1.435 -19.266 1.00 90.56 198 LEU A N 1
ATOM 1569 C CA . LEU A 1 198 ? 11.287 -0.186 -19.573 1.00 90.56 198 LEU A CA 1
ATOM 1570 C C . LEU A 1 198 ? 10.446 0.754 -20.438 1.00 90.56 198 LEU A C 1
ATOM 1572 O O . LEU A 1 198 ? 10.424 1.960 -20.200 1.00 90.56 198 LEU A O 1
ATOM 1576 N N . GLU A 1 199 ? 9.718 0.217 -21.415 1.00 91.44 199 GLU A N 1
ATOM 1577 C CA . GLU A 1 199 ? 8.828 1.005 -22.269 1.00 91.44 199 GLU A CA 1
ATOM 1578 C C . GLU A 1 199 ? 7.653 1.566 -21.470 1.00 91.44 199 GLU A C 1
ATOM 1580 O O . GLU A 1 199 ? 7.302 2.740 -21.614 1.00 91.44 199 GLU A O 1
ATOM 1585 N N . GLU A 1 200 ? 7.088 0.762 -20.570 1.00 91.50 200 GLU A N 1
ATOM 1586 C CA . GLU A 1 200 ? 6.040 1.199 -19.655 1.00 91.50 200 GLU A CA 1
ATOM 1587 C C . GLU A 1 200 ? 6.511 2.350 -18.750 1.00 91.50 200 GLU A C 1
ATOM 1589 O O . GLU A 1 200 ? 5.830 3.377 -18.642 1.00 91.50 200 GLU A O 1
ATOM 1594 N N . LEU A 1 201 ? 7.701 2.226 -18.155 1.00 89.19 201 LEU A N 1
ATOM 1595 C CA . LEU A 1 201 ? 8.284 3.264 -17.303 1.00 89.19 201 LEU A CA 1
ATOM 1596 C C . LEU A 1 201 ? 8.608 4.542 -18.088 1.00 89.19 201 LEU A C 1
ATOM 1598 O O . LEU A 1 201 ? 8.310 5.638 -17.609 1.00 89.19 201 LEU A O 1
ATOM 1602 N N . ARG A 1 202 ? 9.139 4.430 -19.313 1.00 88.44 202 ARG A N 1
ATOM 1603 C CA . ARG A 1 202 ? 9.367 5.575 -20.216 1.00 88.44 202 ARG A CA 1
ATOM 1604 C C . ARG A 1 202 ? 8.067 6.283 -20.577 1.00 88.44 202 ARG A C 1
ATOM 1606 O O . ARG A 1 202 ? 8.003 7.512 -20.568 1.00 88.44 202 ARG A O 1
ATOM 1613 N N . ASN A 1 203 ? 7.018 5.528 -20.898 1.00 88.19 203 ASN A N 1
ATOM 1614 C CA . ASN A 1 203 ? 5.700 6.080 -21.207 1.00 88.19 203 ASN A CA 1
ATOM 1615 C C . ASN A 1 203 ? 5.129 6.844 -20.014 1.00 88.19 203 ASN A C 1
ATOM 1617 O O . ASN A 1 203 ? 4.655 7.972 -20.166 1.00 88.19 203 ASN A O 1
ATOM 1621 N N . PHE A 1 204 ? 5.227 6.261 -18.823 1.00 85.62 204 PHE A N 1
ATOM 1622 C CA . PHE A 1 204 ? 4.787 6.910 -17.599 1.00 85.62 204 PHE A CA 1
ATOM 1623 C C . PHE A 1 204 ? 5.615 8.164 -17.283 1.00 85.62 204 PHE A C 1
ATOM 1625 O O . PHE A 1 204 ? 5.049 9.217 -16.982 1.00 85.62 204 PHE A O 1
ATOM 1632 N N . HIS A 1 205 ? 6.940 8.095 -17.437 1.00 83.88 205 HIS A N 1
ATOM 1633 C CA . HIS A 1 205 ? 7.826 9.238 -17.243 1.00 83.88 205 HIS A CA 1
ATOM 1634 C C . HIS A 1 205 ? 7.456 10.405 -18.164 1.00 83.88 205 HIS A C 1
ATOM 1636 O O . HIS A 1 205 ? 7.269 11.525 -17.689 1.00 83.88 205 HIS A O 1
ATOM 1642 N N . ARG A 1 206 ? 7.285 10.143 -19.466 1.00 83.44 206 ARG A N 1
ATOM 1643 C CA . ARG A 1 206 ? 6.919 11.165 -20.458 1.00 83.44 206 ARG A CA 1
ATOM 1644 C C . ARG A 1 206 ? 5.578 11.826 -20.161 1.00 83.44 206 ARG A C 1
ATOM 1646 O O . ARG A 1 206 ? 5.469 13.033 -20.326 1.00 83.44 206 ARG A O 1
ATOM 1653 N N . ARG A 1 207 ? 4.579 11.046 -19.739 1.00 80.00 207 ARG A N 1
ATOM 1654 C CA . ARG A 1 207 ? 3.205 11.534 -19.540 1.00 80.00 207 ARG A CA 1
ATOM 1655 C C . ARG A 1 207 ? 2.964 12.222 -18.203 1.00 80.00 207 ARG A C 1
ATOM 1657 O O . ARG A 1 207 ? 2.100 13.082 -18.141 1.00 80.00 207 ARG A O 1
ATOM 1664 N N . TYR A 1 208 ? 3.653 11.805 -17.143 1.00 74.88 208 TYR A N 1
ATOM 1665 C CA . TYR A 1 208 ? 3.282 12.196 -15.777 1.00 74.88 208 TYR A CA 1
ATOM 1666 C C . TYR A 1 208 ? 4.442 12.743 -14.952 1.00 74.88 208 TYR A C 1
ATOM 1668 O O . TYR A 1 208 ? 4.220 13.510 -14.017 1.00 74.88 208 TYR A O 1
ATOM 1676 N N . ASN A 1 209 ? 5.676 12.336 -15.255 1.00 71.69 209 ASN A N 1
ATOM 1677 C CA . ASN A 1 209 ? 6.835 12.739 -14.466 1.00 71.69 209 ASN A CA 1
ATOM 1678 C C . ASN A 1 209 ? 7.549 13.952 -15.063 1.00 71.69 209 ASN A C 1
ATOM 1680 O O . ASN A 1 209 ? 7.995 14.803 -14.308 1.00 71.69 209 ASN A O 1
ATOM 1684 N N . ARG A 1 210 ? 7.655 14.050 -16.394 1.00 69.88 210 ARG A N 1
ATOM 1685 C CA . ARG A 1 210 ? 8.451 15.080 -17.082 1.00 69.88 210 ARG A CA 1
ATOM 1686 C C . ARG A 1 210 ? 8.060 16.505 -16.673 1.00 69.88 210 ARG A C 1
ATOM 1688 O O . ARG A 1 210 ? 8.940 17.287 -16.334 1.00 69.88 210 ARG A O 1
ATOM 1695 N N . GLU A 1 211 ? 6.765 16.807 -16.632 1.00 65.25 211 GLU A N 1
ATOM 1696 C CA . GLU A 1 211 ? 6.253 18.111 -16.180 1.00 65.25 211 GLU A CA 1
ATOM 1697 C C . GLU A 1 211 ? 6.571 18.360 -14.697 1.00 65.25 211 GLU A C 1
ATOM 1699 O O . GLU A 1 211 ? 7.083 19.415 -14.337 1.00 65.25 211 GLU A O 1
ATOM 1704 N N . LYS A 1 212 ? 6.406 17.350 -13.833 1.00 65.69 212 LYS A N 1
ATOM 1705 C CA . LYS A 1 212 ? 6.740 17.465 -12.403 1.00 65.69 212 LYS A CA 1
ATOM 1706 C C . LYS A 1 212 ? 8.234 17.637 -12.127 1.00 65.69 212 LYS A C 1
ATOM 1708 O O . LYS A 1 212 ? 8.597 18.320 -11.171 1.00 65.69 212 LYS A O 1
ATOM 1713 N N . VAL A 1 213 ? 9.096 17.013 -12.936 1.00 63.12 213 VAL A N 1
ATOM 1714 C CA . VAL A 1 213 ? 10.551 17.215 -12.873 1.00 63.12 213 VAL A CA 1
ATOM 1715 C C . VAL A 1 213 ? 10.902 18.636 -13.303 1.00 63.12 213 VAL A C 1
ATOM 1717 O O . VAL A 1 213 ? 11.684 19.282 -12.614 1.00 63.12 213 VAL A O 1
ATOM 1720 N N . ALA A 1 214 ? 10.299 19.137 -14.385 1.00 60.84 214 ALA A N 1
ATOM 1721 C CA . ALA A 1 214 ? 10.520 20.503 -14.860 1.00 60.84 214 ALA A CA 1
ATOM 1722 C C . ALA A 1 214 ? 10.069 21.563 -13.838 1.00 60.84 214 ALA A C 1
ATOM 1724 O O . ALA A 1 214 ? 10.732 22.583 -13.677 1.00 60.84 214 ALA A O 1
ATOM 1725 N N . GLU A 1 215 ? 8.993 21.298 -13.094 1.00 58.53 215 GLU A N 1
ATOM 1726 C CA . GLU A 1 215 ? 8.499 22.173 -12.022 1.00 58.53 215 GLU A CA 1
ATOM 1727 C C . GLU A 1 215 ? 9.258 22.029 -10.685 1.00 58.53 215 GLU A C 1
ATOM 1729 O O . GLU A 1 215 ? 8.915 22.704 -9.716 1.00 58.53 215 GLU A O 1
ATOM 1734 N N . ASN A 1 216 ? 10.263 21.147 -10.590 1.00 56.59 216 ASN A N 1
ATOM 1735 C CA . ASN A 1 216 ? 10.981 20.805 -9.352 1.00 56.59 216 ASN A CA 1
ATOM 1736 C C . ASN A 1 216 ? 10.057 20.380 -8.181 1.00 56.59 216 ASN A C 1
ATOM 1738 O O . ASN A 1 216 ? 10.390 20.530 -7.006 1.00 56.59 216 ASN A O 1
ATOM 1742 N N . ARG A 1 217 ? 8.878 19.826 -8.498 1.00 57.03 217 ARG A N 1
ATOM 1743 C CA . ARG A 1 217 ? 7.848 19.364 -7.545 1.00 57.03 217 ARG A CA 1
ATOM 1744 C C . ARG A 1 217 ? 7.860 17.841 -7.408 1.00 57.03 217 ARG A C 1
ATOM 1746 O O . ARG A 1 217 ? 6.815 17.184 -7.449 1.00 57.03 217 ARG A O 1
ATOM 1753 N N . GLN A 1 218 ? 9.051 17.252 -7.312 1.00 59.22 218 GLN A N 1
ATOM 1754 C CA . GLN A 1 218 ? 9.184 15.802 -7.208 1.00 59.22 218 GLN A CA 1
ATOM 1755 C C . GLN A 1 218 ? 8.721 15.313 -5.835 1.00 59.22 218 GLN A C 1
ATOM 1757 O O . GLN A 1 218 ? 9.414 15.458 -4.832 1.00 59.22 218 GLN A O 1
ATOM 1762 N N . ASP A 1 219 ? 7.555 14.677 -5.809 1.00 59.84 219 ASP A N 1
ATOM 1763 C CA . ASP A 1 219 ? 7.004 14.074 -4.606 1.00 59.84 219 ASP A CA 1
ATOM 1764 C C . ASP A 1 219 ? 6.934 12.545 -4.743 1.00 59.84 219 ASP A C 1
ATOM 1766 O O . ASP A 1 219 ? 5.912 11.953 -5.095 1.00 59.84 219 ASP A O 1
ATOM 1770 N N . TYR A 1 220 ? 8.049 11.876 -4.434 1.00 62.19 220 TYR A N 1
ATOM 1771 C CA . TYR A 1 220 ? 8.112 10.410 -4.303 1.00 62.19 220 TYR A CA 1
ATOM 1772 C C . TYR A 1 220 ? 7.403 9.884 -3.059 1.00 62.19 220 TYR A C 1
ATOM 1774 O O . TYR A 1 220 ? 7.390 8.677 -2.788 1.00 62.19 220 TYR A O 1
ATOM 1782 N N . GLN A 1 221 ? 6.884 10.783 -2.242 1.00 60.69 221 GLN A N 1
ATOM 1783 C CA . GLN A 1 221 ? 6.288 10.493 -0.967 1.00 60.69 221 GLN A CA 1
ATOM 1784 C C . GLN A 1 221 ? 4.770 10.360 -1.050 1.00 60.69 221 GLN A C 1
ATOM 1786 O O . GLN A 1 221 ? 4.190 10.020 -0.017 1.00 60.69 221 GLN A O 1
ATOM 1791 N N . HIS A 1 222 ? 4.159 10.506 -2.236 1.00 64.44 222 HIS A N 1
ATOM 1792 C CA . HIS A 1 222 ? 2.710 10.435 -2.466 1.00 64.44 222 HIS A CA 1
ATOM 1793 C C . HIS A 1 222 ? 2.320 9.692 -3.760 1.00 64.44 222 HIS A C 1
ATOM 1795 O O . HIS A 1 222 ? 3.090 9.586 -4.716 1.00 64.44 222 HIS A O 1
ATOM 1801 N N . GLY A 1 223 ? 1.101 9.147 -3.771 1.00 68.50 223 GLY A N 1
ATOM 1802 C CA . GLY A 1 223 ? 0.476 8.525 -4.939 1.00 68.50 223 GLY A CA 1
ATOM 1803 C C . GLY A 1 223 ? 1.237 7.350 -5.564 1.00 68.50 223 GLY A C 1
ATOM 1804 O O . GLY A 1 223 ? 1.940 6.583 -4.901 1.00 68.50 223 GLY A O 1
ATOM 1805 N N . ILE A 1 224 ? 1.087 7.217 -6.883 1.00 69.88 224 ILE A N 1
ATOM 1806 C CA . ILE A 1 224 ? 1.729 6.171 -7.689 1.00 69.88 224 ILE A CA 1
ATOM 1807 C C . ILE A 1 224 ? 3.262 6.261 -7.686 1.00 69.88 224 ILE A C 1
ATOM 1809 O O . ILE A 1 224 ? 3.937 5.242 -7.823 1.00 69.88 224 ILE A O 1
ATOM 1813 N N . PHE A 1 225 ? 3.827 7.446 -7.439 1.00 69.94 225 PHE A N 1
ATOM 1814 C CA . PHE A 1 225 ? 5.274 7.656 -7.361 1.00 69.94 225 PHE A CA 1
ATOM 1815 C C . PHE A 1 225 ? 5.913 6.958 -6.156 1.00 69.94 225 PHE A C 1
ATOM 1817 O O . PHE A 1 225 ? 7.125 6.772 -6.146 1.00 69.94 225 PHE A O 1
ATOM 1824 N N . GLN A 1 226 ? 5.124 6.512 -5.167 1.00 71.50 226 GLN A N 1
ATOM 1825 C CA . GLN A 1 226 ? 5.601 5.641 -4.090 1.00 71.50 226 GLN A CA 1
ATOM 1826 C C . GLN A 1 226 ? 5.853 4.189 -4.521 1.00 71.50 226 GLN A C 1
ATOM 1828 O O . GLN A 1 226 ? 6.496 3.449 -3.771 1.00 71.50 226 GLN A O 1
ATOM 1833 N N . SER A 1 227 ? 5.305 3.761 -5.662 1.00 72.50 227 SER A N 1
ATOM 1834 C CA . SER A 1 227 ? 5.346 2.360 -6.080 1.00 72.50 227 SER A CA 1
ATOM 1835 C C . SER A 1 227 ? 6.777 1.857 -6.284 1.00 72.50 227 SER A C 1
ATOM 1837 O O . SER A 1 227 ? 7.667 2.587 -6.724 1.00 72.50 227 SER A O 1
ATOM 1839 N N . ILE A 1 228 ? 6.985 0.588 -5.921 1.00 77.81 228 ILE A N 1
ATOM 1840 C CA . ILE A 1 228 ? 8.248 -0.114 -6.149 1.00 77.81 228 ILE A CA 1
ATOM 1841 C C . ILE A 1 228 ? 8.437 -0.248 -7.659 1.00 77.81 228 ILE A C 1
ATOM 1843 O O . ILE A 1 228 ? 7.563 -0.778 -8.341 1.00 77.81 228 ILE A O 1
ATOM 1847 N N . GLY A 1 229 ? 9.582 0.213 -8.148 1.00 76.00 229 GLY A N 1
ATOM 1848 C CA . GLY A 1 229 ? 10.040 0.083 -9.522 1.00 76.00 229 GLY A CA 1
ATOM 1849 C C . GLY A 1 229 ? 9.919 1.326 -10.391 1.00 76.00 229 GLY A C 1
ATOM 1850 O O . GLY A 1 229 ? 10.449 1.311 -11.492 1.00 76.00 229 GLY A O 1
ATOM 1851 N N . PHE A 1 230 ? 9.313 2.420 -9.921 1.00 80.81 230 PHE A N 1
ATOM 1852 C CA . PHE A 1 230 ? 9.474 3.715 -10.598 1.00 80.81 230 PHE A CA 1
ATOM 1853 C C . PHE A 1 230 ? 10.684 4.492 -10.059 1.00 80.81 230 PHE A C 1
ATOM 1855 O O . PHE A 1 230 ? 11.494 5.004 -10.830 1.00 80.81 230 PHE A O 1
ATOM 1862 N N . LYS A 1 231 ? 10.839 4.553 -8.730 1.00 83.81 231 LYS A N 1
ATOM 1863 C CA . LYS A 1 231 ? 11.910 5.322 -8.068 1.00 83.81 231 LYS A CA 1
ATOM 1864 C C . LYS A 1 231 ? 13.294 4.785 -8.397 1.00 83.81 231 LYS A C 1
ATOM 1866 O O . LYS A 1 231 ? 14.234 5.548 -8.577 1.00 83.81 231 LYS A O 1
ATOM 1871 N N . GLU A 1 232 ? 13.397 3.467 -8.483 1.00 87.88 232 GLU A N 1
ATOM 1872 C CA . GLU A 1 232 ? 14.634 2.742 -8.741 1.00 87.88 232 GLU A CA 1
ATOM 1873 C C . GLU A 1 232 ? 15.192 3.044 -10.139 1.00 87.88 232 GLU A C 1
ATOM 1875 O O . GLU A 1 232 ? 16.402 3.015 -10.327 1.00 87.88 232 GLU A O 1
ATOM 1880 N N . PHE A 1 233 ? 14.329 3.406 -11.094 1.00 87.06 233 PHE A N 1
ATOM 1881 C CA . PHE A 1 233 ? 14.712 3.779 -12.459 1.00 87.06 233 PHE A CA 1
ATOM 1882 C C . PHE A 1 233 ? 14.696 5.294 -12.683 1.00 87.06 233 PHE A C 1
ATOM 1884 O O . PHE A 1 233 ? 14.862 5.742 -13.814 1.00 87.06 233 PHE A O 1
ATOM 1891 N N . HIS A 1 234 ? 14.500 6.106 -11.638 1.00 84.38 234 HIS A N 1
ATOM 1892 C CA . HIS A 1 234 ? 14.364 7.550 -11.805 1.00 84.38 234 HIS A CA 1
ATOM 1893 C C . HIS A 1 234 ? 15.592 8.177 -12.480 1.00 84.38 234 HIS A C 1
ATOM 1895 O O . HIS A 1 234 ? 15.431 8.872 -13.480 1.00 84.38 234 HIS A O 1
ATOM 1901 N N . GLU A 1 235 ? 16.796 7.882 -11.972 1.00 83.62 235 GLU A N 1
ATOM 1902 C CA . GLU A 1 235 ? 18.068 8.374 -12.526 1.00 83.62 235 GLU A CA 1
ATOM 1903 C C . GLU A 1 235 ? 18.230 7.983 -14.002 1.00 83.62 235 GLU A C 1
ATOM 1905 O O . GLU A 1 235 ? 18.541 8.825 -14.842 1.00 83.62 235 GLU A O 1
ATOM 1910 N N . TYR A 1 236 ? 17.932 6.722 -14.328 1.00 86.69 236 TYR A N 1
ATOM 1911 C CA . TYR A 1 236 ? 17.954 6.217 -15.698 1.00 86.69 236 TYR A CA 1
ATOM 1912 C C . TYR A 1 236 ? 17.017 7.025 -16.613 1.00 86.69 236 TYR A C 1
ATOM 1914 O O . TYR A 1 236 ? 17.442 7.511 -17.659 1.00 86.69 236 TYR A O 1
ATOM 1922 N N . LEU A 1 237 ? 15.772 7.247 -16.181 1.00 85.94 237 LEU A N 1
ATOM 1923 C CA . LEU A 1 237 ? 14.742 7.926 -16.972 1.00 85.94 237 LEU A CA 1
ATOM 1924 C C . LEU A 1 237 ? 15.037 9.418 -17.207 1.00 85.94 237 LEU A C 1
ATOM 1926 O O . LEU A 1 237 ? 14.706 9.929 -18.271 1.00 85.94 237 LEU A O 1
ATOM 1930 N N . ILE A 1 238 ? 15.645 10.126 -16.246 1.00 83.38 238 ILE A N 1
ATOM 1931 C CA . ILE A 1 238 ? 15.997 11.554 -16.416 1.00 83.38 238 ILE A CA 1
ATOM 1932 C C . ILE A 1 238 ? 17.262 11.763 -17.255 1.00 83.38 238 ILE A C 1
ATOM 1934 O O . ILE A 1 238 ? 17.410 12.799 -17.900 1.00 83.38 238 ILE A O 1
ATOM 1938 N N . SER A 1 239 ? 18.178 10.793 -17.240 1.00 81.31 239 SER A N 1
ATOM 1939 C CA . SER A 1 239 ? 19.425 10.836 -18.015 1.00 81.31 239 SER A CA 1
ATOM 1940 C C . SER A 1 239 ? 19.255 10.403 -19.474 1.00 81.31 239 SER A C 1
ATOM 1942 O O . SER A 1 239 ? 20.195 10.511 -20.264 1.00 81.31 239 SER A O 1
ATOM 1944 N N . GLU A 1 240 ? 18.073 9.898 -19.839 1.00 75.56 240 GLU A N 1
ATOM 1945 C CA . GLU A 1 240 ? 17.788 9.375 -21.170 1.00 75.56 240 GLU A CA 1
ATOM 1946 C C . GLU A 1 240 ? 17.977 10.466 -22.238 1.00 75.56 240 GLU A C 1
ATOM 1948 O O . GLU A 1 240 ? 17.345 11.519 -22.195 1.00 75.56 240 GLU A O 1
ATOM 1953 N N . GLY A 1 241 ? 18.882 10.218 -23.192 1.00 72.94 241 GLY A N 1
ATOM 1954 C CA . GLY A 1 241 ? 19.249 11.169 -24.250 1.00 72.94 241 GLY A CA 1
ATOM 1955 C C . GLY A 1 241 ? 20.318 12.204 -23.872 1.00 72.94 241 GLY A C 1
ATOM 1956 O O . GLY A 1 241 ? 20.814 12.887 -24.762 1.00 72.94 241 GLY A O 1
ATOM 1957 N N . ASN A 1 242 ? 20.719 12.286 -22.597 1.00 78.12 242 ASN A N 1
ATOM 1958 C CA . ASN A 1 242 ? 21.696 13.260 -22.086 1.00 78.12 242 ASN A CA 1
ATOM 1959 C C . ASN A 1 242 ? 23.005 12.621 -21.579 1.00 78.12 242 ASN A C 1
ATOM 1961 O O . ASN A 1 242 ? 23.873 13.322 -21.062 1.00 78.12 242 ASN A O 1
ATOM 1965 N N . CYS A 1 243 ? 23.157 11.298 -21.684 1.00 83.75 243 CYS A N 1
ATOM 1966 C CA . CYS A 1 243 ? 24.338 10.563 -21.222 1.00 83.75 243 CYS A CA 1
ATOM 1967 C C . CYS A 1 243 ? 24.867 9.589 -22.286 1.00 83.75 243 CYS A C 1
ATOM 1969 O O . CYS A 1 243 ? 24.178 9.278 -23.259 1.00 83.75 243 CYS A O 1
ATOM 1971 N N . SER A 1 244 ? 26.104 9.109 -22.104 1.00 86.19 244 SER A N 1
ATOM 1972 C CA . SER A 1 244 ? 26.694 8.108 -22.998 1.00 86.19 244 SER A CA 1
ATOM 1973 C C . SER A 1 244 ? 25.931 6.773 -22.924 1.00 86.19 244 SER A C 1
ATOM 1975 O O . SER A 1 244 ? 25.380 6.443 -21.867 1.00 86.19 244 SER A O 1
ATOM 1977 N N . PRO A 1 245 ? 25.924 5.962 -24.002 1.00 85.62 245 PRO A N 1
ATOM 1978 C CA . PRO A 1 245 ? 25.288 4.641 -23.999 1.00 85.62 245 PRO A CA 1
ATOM 1979 C C . PRO A 1 245 ? 25.772 3.737 -22.855 1.00 85.62 245 PRO A C 1
ATOM 1981 O O . PRO A 1 245 ? 24.979 3.030 -22.238 1.00 85.62 245 PRO A O 1
ATOM 1984 N N . GLU A 1 246 ? 27.060 3.817 -22.524 1.00 87.44 246 GLU A N 1
ATOM 1985 C CA . GLU A 1 246 ? 27.698 3.080 -21.426 1.00 87.44 246 GLU A CA 1
ATOM 1986 C C . GLU A 1 246 ? 27.141 3.496 -20.059 1.00 87.44 246 GLU A C 1
ATOM 1988 O O . GLU A 1 246 ? 26.793 2.653 -19.232 1.00 87.44 246 GLU A O 1
ATOM 1993 N N . THR A 1 247 ? 26.986 4.805 -19.838 1.00 87.12 247 THR A N 1
ATOM 1994 C CA . THR A 1 247 ? 26.418 5.346 -18.596 1.00 87.12 247 THR A CA 1
ATOM 1995 C C . THR A 1 247 ? 24.951 4.949 -18.454 1.00 87.12 247 THR A C 1
ATOM 1997 O O . THR A 1 247 ? 24.511 4.550 -17.376 1.00 87.12 247 THR A O 1
ATOM 2000 N N . SER A 1 248 ? 24.193 5.001 -19.552 1.00 87.62 248 SER A N 1
ATOM 2001 C CA . SER A 1 248 ? 22.791 4.579 -19.579 1.00 87.62 248 SER A CA 1
ATOM 2002 C C . SER A 1 248 ? 22.634 3.095 -19.229 1.00 87.62 248 SER A C 1
ATOM 2004 O O . SER A 1 248 ? 21.766 2.744 -18.426 1.00 87.62 248 SER A O 1
ATOM 2006 N N . ALA A 1 249 ? 23.502 2.229 -19.764 1.00 88.44 249 ALA A N 1
ATOM 2007 C CA . ALA A 1 249 ? 23.512 0.802 -19.448 1.00 88.44 249 ALA A CA 1
ATOM 2008 C C . ALA A 1 249 ? 23.824 0.539 -17.964 1.00 88.44 249 ALA A C 1
ATOM 2010 O O . ALA A 1 249 ? 23.129 -0.247 -17.320 1.00 88.44 249 ALA A O 1
ATOM 2011 N N . LEU A 1 250 ? 24.800 1.254 -17.392 1.00 91.38 250 LEU A N 1
ATOM 2012 C CA . LEU A 1 250 ? 25.140 1.144 -15.971 1.00 91.38 250 LEU A CA 1
ATOM 2013 C C . LEU A 1 250 ? 23.975 1.572 -15.060 1.00 91.38 250 LEU A C 1
ATOM 2015 O O . LEU A 1 250 ? 23.668 0.903 -14.071 1.00 91.38 250 LEU A O 1
ATOM 2019 N N . LEU A 1 251 ? 23.300 2.677 -15.392 1.00 90.56 251 LEU A N 1
ATOM 2020 C CA . LEU A 1 251 ? 22.132 3.157 -14.643 1.00 90.56 251 LEU A CA 1
ATOM 2021 C C . LEU A 1 251 ? 20.951 2.188 -14.739 1.00 90.56 251 LEU A C 1
ATOM 2023 O O . LEU A 1 251 ? 20.238 1.987 -13.753 1.00 90.56 251 LEU A O 1
ATOM 2027 N N . LEU A 1 252 ? 20.761 1.566 -15.903 1.00 90.75 252 LEU A N 1
ATOM 2028 C CA . LEU A 1 252 ? 19.745 0.541 -16.101 1.00 90.75 252 LEU A CA 1
ATOM 2029 C C . LEU A 1 252 ? 20.001 -0.673 -15.200 1.00 90.75 252 LEU A C 1
ATOM 2031 O O . LEU A 1 252 ? 19.101 -1.108 -14.480 1.00 90.75 252 LEU A O 1
ATOM 2035 N N . GLU A 1 253 ? 21.228 -1.193 -15.200 1.00 93.00 253 GLU A N 1
ATOM 2036 C CA . GLU A 1 253 ? 21.604 -2.331 -14.361 1.00 93.00 253 GLU A CA 1
ATOM 2037 C C . GLU A 1 253 ? 21.438 -2.004 -12.871 1.00 93.00 253 GLU A C 1
ATOM 2039 O O . GLU A 1 253 ? 20.826 -2.775 -12.124 1.00 93.00 253 GLU A O 1
ATOM 2044 N N . LYS A 1 254 ? 21.881 -0.813 -12.447 1.00 93.31 254 LYS A N 1
ATOM 2045 C CA . LYS A 1 254 ? 21.670 -0.304 -11.085 1.00 93.31 254 LYS A CA 1
ATOM 2046 C C . LYS A 1 254 ? 20.181 -0.286 -10.714 1.00 93.31 254 LYS A C 1
ATOM 2048 O O . LYS A 1 254 ? 19.825 -0.745 -9.626 1.00 93.31 254 LYS A O 1
ATOM 2053 N N . GLY A 1 255 ? 19.313 0.192 -11.608 1.00 92.81 255 GLY A N 1
ATOM 2054 C CA . GLY A 1 255 ? 17.862 0.225 -11.402 1.00 92.81 255 GLY A CA 1
ATOM 2055 C C . GLY A 1 255 ? 17.243 -1.168 -11.256 1.00 92.81 255 GLY A C 1
ATOM 2056 O O . GLY A 1 255 ? 16.455 -1.404 -10.337 1.00 92.81 255 GLY A O 1
ATOM 2057 N N . ILE A 1 256 ? 17.660 -2.127 -12.090 1.00 93.81 256 ILE A N 1
ATOM 2058 C CA . ILE A 1 256 ? 17.203 -3.525 -12.019 1.00 93.81 256 ILE A CA 1
ATOM 2059 C C . ILE A 1 256 ? 17.622 -4.169 -10.691 1.00 93.81 256 ILE A C 1
ATOM 2061 O O . ILE A 1 256 ? 16.795 -4.780 -10.008 1.00 93.81 256 ILE A O 1
ATOM 2065 N N . GLN A 1 257 ? 18.883 -4.004 -10.282 1.00 94.62 257 GLN A N 1
ATOM 2066 C CA . GLN A 1 257 ? 19.371 -4.553 -9.014 1.00 94.62 257 GLN A CA 1
ATOM 2067 C C . GLN A 1 257 ? 18.654 -3.927 -7.812 1.00 94.62 257 GLN A C 1
ATOM 2069 O O . GLN A 1 257 ? 18.250 -4.637 -6.885 1.00 94.62 257 GLN A O 1
ATOM 2074 N N . ALA A 1 258 ? 18.420 -2.613 -7.840 1.00 93.62 258 ALA A N 1
ATOM 2075 C CA . ALA A 1 258 ? 17.641 -1.928 -6.814 1.00 93.62 258 ALA A CA 1
ATOM 2076 C C . ALA A 1 258 ? 16.197 -2.460 -6.748 1.00 93.62 258 ALA A C 1
ATOM 2078 O O . ALA A 1 258 ? 15.709 -2.770 -5.656 1.00 93.62 258 ALA A O 1
ATOM 2079 N N . LEU A 1 259 ? 15.538 -2.663 -7.895 1.00 93.62 259 LEU A N 1
ATOM 2080 C CA . LEU A 1 259 ? 14.190 -3.232 -7.967 1.00 93.62 259 LEU A CA 1
ATOM 2081 C C . LEU A 1 259 ? 14.132 -4.642 -7.358 1.00 93.62 259 LEU A C 1
ATOM 2083 O O . LEU A 1 259 ? 13.242 -4.924 -6.545 1.00 93.62 259 LEU A O 1
ATOM 2087 N N . LYS A 1 260 ? 15.098 -5.513 -7.676 1.00 94.81 260 LYS A N 1
ATOM 2088 C CA . LYS A 1 260 ? 15.212 -6.855 -7.075 1.00 94.81 260 LYS A CA 1
ATOM 2089 C C . LYS A 1 260 ? 15.336 -6.776 -5.552 1.00 94.81 260 LYS A C 1
ATOM 2091 O O . LYS A 1 260 ? 14.577 -7.420 -4.819 1.00 94.81 260 LYS A O 1
ATOM 2096 N N . GLN A 1 261 ? 16.231 -5.927 -5.048 1.00 94.50 261 GLN A N 1
ATOM 2097 C CA . GLN A 1 261 ? 16.442 -5.756 -3.608 1.00 94.50 261 GLN A CA 1
ATOM 2098 C C . GLN A 1 261 ? 15.198 -5.225 -2.883 1.00 94.50 261 GLN A C 1
ATOM 2100 O O . GLN A 1 261 ? 14.804 -5.765 -1.842 1.00 94.50 261 GLN A O 1
ATOM 2105 N N . VAL A 1 262 ? 14.559 -4.177 -3.411 1.00 93.00 262 VAL A N 1
ATOM 2106 C CA . VAL A 1 262 ? 13.367 -3.570 -2.799 1.00 93.00 262 VAL A CA 1
ATOM 2107 C C . VAL A 1 262 ? 12.187 -4.542 -2.822 1.00 93.00 262 VAL A C 1
ATOM 2109 O O . VAL A 1 262 ? 11.462 -4.637 -1.827 1.00 93.00 262 VAL A O 1
ATOM 2112 N N . THR A 1 263 ? 12.049 -5.335 -3.885 1.00 93.44 263 THR A N 1
ATOM 2113 C CA . THR A 1 263 ? 11.044 -6.401 -3.994 1.00 93.44 263 THR A CA 1
ATOM 2114 C C . THR A 1 263 ? 11.210 -7.454 -2.892 1.00 93.44 263 THR A C 1
ATOM 2116 O O . THR A 1 263 ? 10.248 -7.755 -2.181 1.00 93.44 263 THR A O 1
ATOM 2119 N N . LYS A 1 264 ? 12.433 -7.953 -2.658 1.00 94.50 264 LYS A N 1
ATOM 2120 C CA . LYS A 1 264 ? 12.721 -8.902 -1.562 1.00 94.50 264 LYS A CA 1
ATOM 2121 C C . LYS A 1 264 ? 12.442 -8.295 -0.186 1.00 94.50 264 LYS A C 1
ATOM 2123 O O . LYS A 1 264 ? 11.805 -8.915 0.668 1.00 94.50 264 LYS A O 1
ATOM 2128 N N . ARG A 1 265 ? 12.866 -7.045 0.041 1.00 93.50 265 ARG A N 1
ATOM 2129 C CA . ARG A 1 265 ? 12.575 -6.314 1.291 1.00 93.50 265 ARG A CA 1
ATOM 2130 C C . ARG A 1 265 ? 11.073 -6.141 1.508 1.00 93.50 265 ARG A C 1
ATOM 2132 O O . ARG A 1 265 ? 10.608 -6.203 2.646 1.00 93.50 265 ARG A O 1
ATOM 2139 N N . TYR A 1 266 ? 10.307 -5.904 0.446 1.00 93.12 266 TYR A N 1
ATOM 2140 C CA . TYR A 1 266 ? 8.854 -5.801 0.522 1.00 93.12 266 TYR A CA 1
ATOM 2141 C C . TYR A 1 266 ? 8.213 -7.136 0.915 1.00 93.12 266 TYR A C 1
ATOM 2143 O O . TYR A 1 266 ? 7.470 -7.155 1.894 1.00 93.12 266 TYR A O 1
ATOM 2151 N N . ALA A 1 267 ? 8.602 -8.249 0.286 1.00 93.94 267 ALA A N 1
ATOM 2152 C CA . ALA A 1 267 ? 8.129 -9.588 0.653 1.00 93.94 267 ALA A CA 1
ATOM 2153 C C . ALA A 1 267 ? 8.381 -9.922 2.137 1.00 93.94 267 ALA A C 1
ATOM 2155 O O . ALA A 1 267 ? 7.482 -10.360 2.860 1.00 93.94 267 ALA A O 1
ATOM 2156 N N . ARG A 1 268 ? 9.579 -9.612 2.649 1.00 93.69 268 ARG A N 1
ATOM 2157 C CA . ARG A 1 268 ? 9.917 -9.804 4.073 1.00 93.69 268 ARG A CA 1
ATOM 2158 C C . ARG A 1 268 ? 9.052 -8.941 4.999 1.00 93.69 268 ARG A C 1
ATOM 2160 O O . ARG A 1 268 ? 8.605 -9.414 6.045 1.00 93.69 268 ARG A O 1
ATOM 2167 N N . ARG A 1 269 ? 8.770 -7.687 4.616 1.00 93.19 269 ARG A N 1
ATOM 2168 C CA . ARG A 1 269 ? 7.852 -6.802 5.360 1.00 93.19 269 ARG A CA 1
ATOM 2169 C C . ARG A 1 269 ? 6.423 -7.342 5.373 1.00 93.19 269 ARG A C 1
ATOM 2171 O O . ARG A 1 269 ? 5.784 -7.284 6.421 1.00 93.19 269 ARG A O 1
ATOM 2178 N N . GLN A 1 270 ? 5.943 -7.902 4.263 1.00 94.00 270 GLN A N 1
ATOM 2179 C CA . GLN A 1 270 ? 4.621 -8.530 4.191 1.00 94.00 270 GLN A CA 1
ATOM 2180 C C . GLN A 1 270 ? 4.521 -9.720 5.152 1.00 94.00 270 GLN A C 1
ATOM 2182 O O . GLN A 1 270 ? 3.593 -9.763 5.958 1.00 94.00 270 GLN A O 1
ATOM 2187 N N . ASN A 1 271 ? 5.515 -10.615 5.159 1.00 93.12 271 ASN A N 1
ATOM 2188 C CA . ASN A 1 271 ? 5.570 -11.741 6.100 1.00 93.12 271 ASN A CA 1
ATOM 2189 C C . ASN A 1 271 ? 5.610 -11.273 7.561 1.00 93.12 271 ASN A C 1
ATOM 2191 O O . ASN A 1 271 ? 4.882 -11.795 8.407 1.00 93.12 271 ASN A O 1
ATOM 2195 N N . LYS A 1 272 ? 6.414 -10.245 7.869 1.00 93.00 272 LYS A N 1
ATOM 2196 C CA . LYS A 1 272 ? 6.448 -9.639 9.209 1.00 93.00 272 LYS A CA 1
ATOM 2197 C C . LYS A 1 272 ? 5.085 -9.059 9.601 1.00 93.00 272 LYS A C 1
ATOM 2199 O O . LYS A 1 272 ? 4.711 -9.164 10.768 1.00 93.00 272 LYS A O 1
ATOM 2204 N N . TRP A 1 273 ? 4.350 -8.466 8.661 1.00 93.62 273 TRP A N 1
ATOM 2205 C CA . TRP A 1 273 ? 3.002 -7.959 8.911 1.00 93.62 273 TRP A CA 1
ATOM 2206 C C . TRP A 1 273 ? 2.034 -9.091 9.241 1.00 93.62 273 TRP A C 1
ATOM 2208 O O . TRP A 1 273 ? 1.420 -9.043 10.298 1.00 93.62 273 TRP A O 1
ATOM 2218 N N . VAL A 1 274 ? 1.943 -10.133 8.403 1.00 93.06 274 VAL A N 1
ATOM 2219 C CA . VAL A 1 274 ? 1.040 -11.276 8.647 1.00 93.06 274 VAL A CA 1
ATOM 2220 C C . VAL A 1 274 ? 1.308 -11.892 10.020 1.00 93.06 274 VAL A C 1
ATOM 2222 O O . VAL A 1 274 ? 0.3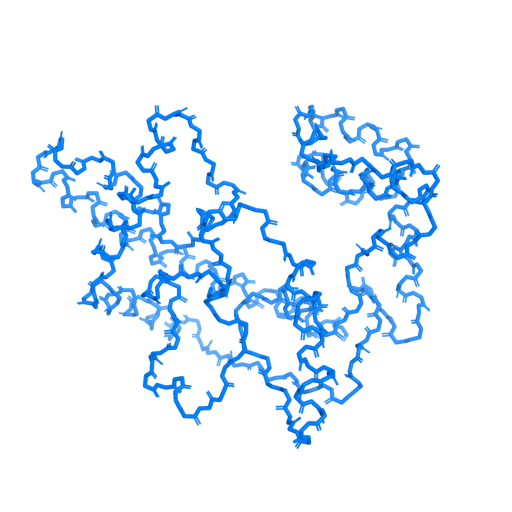91 -12.021 10.830 1.00 93.06 274 VAL A O 1
ATOM 2225 N N . ARG A 1 275 ? 2.579 -12.168 10.339 1.00 92.12 275 ARG A N 1
ATOM 2226 C CA . ARG A 1 275 ? 2.965 -12.747 11.634 1.00 92.12 275 ARG A CA 1
ATOM 2227 C C . ARG A 1 275 ? 2.586 -11.876 12.828 1.00 92.12 275 ARG A C 1
ATOM 2229 O O . ARG A 1 275 ? 2.208 -12.414 13.855 1.00 92.12 275 ARG A O 1
ATOM 2236 N N . ASN A 1 276 ? 2.710 -10.553 12.725 1.00 91.75 276 ASN A N 1
ATOM 2237 C CA . ASN A 1 276 ? 2.467 -9.666 13.867 1.00 91.75 276 ASN A CA 1
ATOM 2238 C C . ASN A 1 276 ? 1.037 -9.137 13.963 1.00 91.75 276 ASN A C 1
ATOM 2240 O O . ASN A 1 276 ? 0.633 -8.734 15.047 1.00 91.75 276 ASN A O 1
ATOM 2244 N N . ARG A 1 277 ? 0.308 -9.073 12.847 1.00 90.75 277 ARG A N 1
ATOM 2245 C CA . ARG A 1 277 ? -1.006 -8.426 12.771 1.00 90.75 277 ARG A CA 1
ATOM 2246 C C . ARG A 1 277 ? -2.143 -9.400 12.522 1.00 90.75 277 ARG A C 1
ATOM 2248 O O . ARG A 1 277 ? -3.249 -9.079 12.921 1.00 90.75 277 ARG A O 1
ATOM 2255 N N . PHE A 1 278 ? -1.905 -10.537 11.866 1.00 89.12 278 PHE A N 1
ATOM 2256 C CA . PHE A 1 278 ? -2.955 -11.528 11.588 1.00 89.12 278 PHE A CA 1
ATOM 2257 C C . PHE A 1 278 ? -2.836 -12.759 12.488 1.00 89.12 278 PHE A C 1
ATOM 2259 O O . PHE A 1 278 ? -3.850 -13.225 12.977 1.00 89.12 278 PHE A O 1
ATOM 2266 N N . LEU A 1 279 ? -1.620 -13.255 12.754 1.00 87.75 279 LEU A N 1
ATOM 2267 C CA . LEU A 1 279 ? -1.431 -14.463 13.579 1.00 87.75 279 LEU A CA 1
ATOM 2268 C C . LEU A 1 279 ? -1.389 -14.214 15.092 1.00 87.75 279 LEU A C 1
ATOM 2270 O O . LEU A 1 279 ? -1.577 -15.147 15.858 1.00 87.75 279 LEU A O 1
ATOM 2274 N N . LYS A 1 280 ? -1.077 -12.989 15.526 1.00 83.00 280 LYS A N 1
ATOM 2275 C CA . LYS A 1 280 ? -1.016 -12.611 16.952 1.00 83.00 280 LYS A CA 1
ATOM 2276 C C . LYS A 1 280 ? -2.341 -12.055 17.495 1.00 83.00 280 LYS A C 1
ATOM 2278 O O . LYS A 1 280 ? -2.342 -11.525 18.602 1.00 83.00 280 LYS A O 1
ATOM 2283 N N . ARG A 1 281 ? -3.397 -12.062 16.680 1.00 77.56 281 ARG A N 1
ATOM 2284 C CA . ARG A 1 281 ? -4.728 -11.592 17.077 1.00 77.56 281 ARG A CA 1
ATOM 2285 C C . ARG A 1 281 ? -5.485 -12.680 17.810 1.00 77.56 281 ARG A C 1
ATOM 2287 O O . ARG A 1 281 ? -5.243 -13.860 17.482 1.00 77.56 281 ARG A O 1
#

Sequence (281 aa):
QVYKGLDIITNKVSPQEQRLCRHHMISFVDPLVSNYTVVDFRDKAVPVISFDIFARDKIPIVVGGTNYYIESLLWKVLINTKEMPSSAPRPASDRKVELEQLDSAELHRRLSQVDPEMAAKLHPHDKRKVARSLQVFEETGIPHSEILQQQQEEEGGGPLGGPLKYPYSCILWLHADQAALDARLDKRVDDMVASGLLEELRNFHRRYNREKVAENRQDYQHGIFQSIGFKEFHEYLISEGNCSPETSALLLEKGIQALKQVTKRYARRQNKWVRNRFLKR

InterPro domains:
  IPR018022 IPP transferase [TIGR00174] (1-277)
  IPR027417 P-loop containing nucleoside triphosphate hydrolase [G3DSA:3.40.50.300] (1-281)
  IPR039657 Dimethylallyltransferase [PTHR11088] (1-279)

Organism: NCBI:txid720584

Secondary structure (DSSP, 8-state):
--BSS-TTTTTPPPTTGGGTS---SSS-B-TT-----HHHHHHHHHHIIIIIIGGGT-------S-HHHHHHHHBS-S--GGGSPPSS---SS-HHHHHHTS-HHHHHHHHHHH-HHHHHHS-TT-H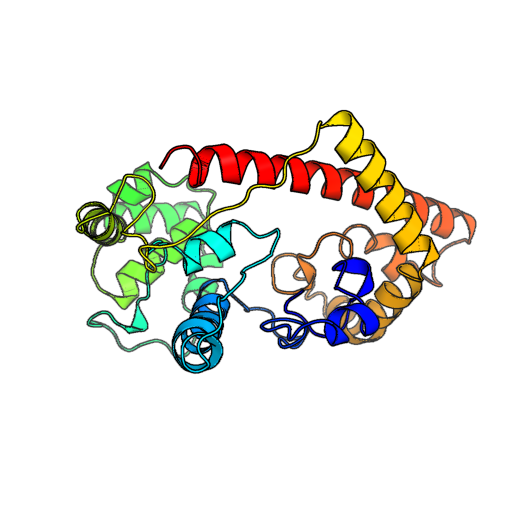HHHHHHHHHHHHHSS-HHHHHHHHHHSTT-BTTBS-BSSTT---------HHHHHHHHHHHHHHHHHTTHHHHHHHHIIIIIHHHHHTT---TTSGGGGSTTTGGGHHHHHHTTTS-HHHHHHHHHHHHHHHHHHHHHHHHHHHHHIIIIITT-

=== Feature glossary ===
Annotated list of the representations used here:

Nearest PDB structures. The Foldseek neighbor list gives the closest experimentally determined structures in the PDB, ranked by structural alignment. TM-score near 1 means near-identical fold; near 0.3 means only rough topology match. This is how one finds what a novel AlphaFold prediction most resembles in the solved-structure universe.

Foldseek 3Di. Foldseek's 3Di representation compresses backbone geometry into a per-residue letter drawn from a learned twenty-state alphabet. It captures the tertiary interaction pattern around each residue — which residues are packed against it in space, regardless of where they are in sequence.

Radius of gyration, Cα contacts, bounding box. Radius of gyration (Rg) is the root-mean-square distance of Cα atoms from their centroid — a single number for overall size and compactness. A globular domain of N residues has Rg ≈ 2.2·N^0.38 Å; an extended or disordered chain has a much larger Rg. The Cα contact count is the number of residue pairs whose Cα atoms are within 8 Å and are more than four positions apart in sequence — a standard proxy for tertiary packing density. The bounding box is the smallest axis-aligned box enclosing all Cα atoms.

InterPro / GO / CATH / organism. The annotation block draws on four external resources. InterPro: which protein families and domains the sequence belongs to. GO: standardized terms for what the protein does, what process it participates in, and where in the cell it acts. CATH: which structural fold it has in the CATH hierarchy. Organism: the species of origin.

mmCIF coordinates. The mmCIF block holds the 3D Cartesian coordinates of each backbone atom (N, Cα, C, O) in ångströms. mmCIF is the PDB's canonical archive format — a tagged-loop text representation of the atomic model.

pLDDT. pLDDT is the predicted lDDT-Cα score: AlphaFold's confidence that the local environment of each residue (all inter-atomic distances within 15 Å) is correctly placed. It is a per-residue number between 0 and 100, with higher meaning more reliable.

Backbone torsions (φ/ψ). φ (phi) and ψ (psi) are the two rotatable backbone dihedrals per residue: φ is the C(i-1)–N–Cα–C torsion, ψ is the N–Cα–C–N(i+1) torsion, both in degrees on (−180°, 180°]. α-helical residues cluster near (−60°, −45°); β-strand residues near (−120°, +130°). A Ramachandran plot is simply a scatter of (φ, ψ) for every residue.

B-factor. For experimental (PDB) structures, the B-factor (temperature factor) quantifies the positional spread of each atom in the crystal — a combination of thermal vibration and static disorder — in units of Å². High B-factors mark flexible loops or poorly resolved regions; low B-factors mark the rigid, well-ordered core.

Secondary structure (3-state, P-SEA). SS3 is a coarse helix/strand/coil call (letters a/b/c) made by the P-SEA algorithm from inter-Cα distances and dihedrals. It is less detailed than DSSP but needs only Cα positions.

Predicted aligned error. Predicted aligned error is AlphaFold's pairwise confidence. Unlike pLDDT (per-residue), PAE is per-residue-pair and captures whether two parts of the structure are correctly placed relative to each other. Units are ångströms of expected positional error.

Solvent-accessible surface area. Solvent-accessible surface area (SASA) is the area in Å² traced out by the centre of a 1.4 Å probe sphere (a water molecule) rolled over the protein's van der Waals surface (Shrake–Rupley / Lee–Richards construction). Buried residues have near-zero SASA; fully exposed residues can exceed 200 Å². The total SASA scales roughly with the number of surface residues.

Secondary structure (8-state, DSSP). The SS8 string is DSSP's per-residue secondary-structure call. α-helix (H) means an i→i+4 H-bond ladder; β-strand (E) means the residue participates in a β-sheet; 3₁₀ (G) and π (I) are tighter and wider helices; T/S are turns/bends; '-' is loop.

Rendered structure images. Structure images are PyMOL renders from six orthogonal camera directions. Cartoon representation draws helices as coils and strands as arrows; sticks shows the backbone as bonds; surface shows the solvent-excluded envelope. Rainbow coloring maps sequence position to hue (blue→red, N→C); chain coloring assigns a distinct color per polypeptide.

Sequence. The amino-acid sequence is the protein's primary structure: the linear order of residues from the N-terminus to the C-terminus, written in one-letter code. Everything else here — the 3D coordinates, the secondary structure, the domain annotations — is ultimately a consequence of this string.

Contact-map, Ramachandran, and PAE plots. Three diagnostic plots accompany the record. The Cα contact map visualizes the tertiary structure as a 2D adjacency matrix (8 Å cutoff, sequence-local contacts suppressed). The Ramachandran plot shows the distribution of backbone (φ, ψ) torsions, with points in the α and β basins reflecting secondary structure content. The PAE plot shows AlphaFold's inter-residue confidence as a color matrix.